Protein AF-A0A7Y2H2S7-F1 (afdb_monomer_lite)

Radius of gyration: 18.48 Å; chains: 1; bounding box: 54×42×49 Å

pLDDT: mean 96.63, std 3.69, range [74.56, 98.94]

Organism: Eiseniibacteriota bacterium (NCBI:txid2212470)

Structure (mmCIF, N/CA/C/O backbone):
data_AF-A0A7Y2H2S7-F1
#
_entry.id   AF-A0A7Y2H2S7-F1
#
loop_
_atom_site.group_PDB
_atom_site.id
_atom_site.type_symbol
_atom_site.label_atom_id
_atom_site.label_alt_id
_atom_site.label_comp_id
_atom_site.label_asym_id
_atom_site.label_entity_id
_atom_site.label_seq_id
_atom_site.pdbx_PDB_ins_code
_atom_site.Cartn_x
_atom_site.Cartn_y
_atom_site.Cartn_z
_atom_site.occupancy
_atom_site.B_iso_or_equiv
_atom_site.auth_seq_id
_atom_site.auth_comp_id
_atom_site.auth_asym_id
_atom_site.auth_atom_id
_atom_site.pdbx_PDB_model_num
ATOM 1 N N . MET A 1 1 ? -19.248 -12.795 7.692 1.00 74.56 1 MET A N 1
ATOM 2 C CA . MET A 1 1 ? -18.395 -12.516 6.519 1.00 74.56 1 MET A CA 1
ATOM 3 C C . MET A 1 1 ? -17.013 -12.131 7.040 1.00 74.56 1 MET A C 1
ATOM 5 O O . MET A 1 1 ? -16.908 -11.891 8.238 1.00 74.56 1 MET A O 1
ATOM 9 N N . ARG A 1 2 ? -15.965 -12.087 6.207 1.00 95.94 2 ARG A N 1
ATOM 10 C CA . ARG A 1 2 ? -14.716 -11.402 6.591 1.00 95.94 2 ARG A CA 1
ATOM 11 C C . ARG A 1 2 ? -14.999 -9.918 6.847 1.00 95.94 2 ARG A C 1
ATOM 13 O O . ARG A 1 2 ? -15.941 -9.391 6.259 1.00 95.94 2 ARG A O 1
ATOM 20 N N . LYS A 1 3 ? -14.201 -9.244 7.670 1.00 98.44 3 LYS A N 1
ATOM 21 C CA . LYS A 1 3 ? -14.387 -7.833 8.035 1.00 98.44 3 LYS A CA 1
ATOM 22 C C . LYS A 1 3 ? -13.148 -7.005 7.710 1.00 98.44 3 LYS A C 1
ATOM 24 O O . LYS A 1 3 ? -12.042 -7.348 8.127 1.00 98.44 3 LYS A O 1
ATOM 29 N N . VAL A 1 4 ? -13.342 -5.892 7.003 1.00 98.88 4 VAL A N 1
ATOM 30 C CA . VAL A 1 4 ? -12.291 -4.909 6.718 1.00 98.88 4 VAL A CA 1
ATOM 31 C C . VAL A 1 4 ? -12.670 -3.552 7.294 1.00 98.88 4 VAL A C 1
ATOM 33 O O . VAL A 1 4 ? -13.710 -2.989 6.953 1.00 98.88 4 VAL A O 1
ATOM 36 N N . SER A 1 5 ? -11.807 -2.990 8.136 1.00 98.88 5 SER A N 1
ATOM 37 C CA . SER A 1 5 ? -11.955 -1.611 8.605 1.00 98.88 5 SER A CA 1
ATOM 38 C C . SER A 1 5 ? -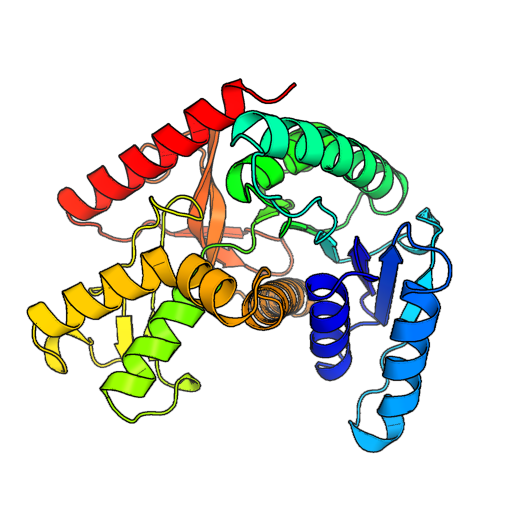11.074 -0.661 7.807 1.00 98.88 5 SER A C 1
ATOM 40 O O . SER A 1 5 ? -9.888 -0.912 7.620 1.00 98.88 5 SER A O 1
ATOM 42 N N . VAL A 1 6 ? -11.637 0.460 7.371 1.00 98.88 6 VAL A N 1
ATOM 43 C CA . VAL A 1 6 ? -10.931 1.546 6.693 1.00 98.88 6 VAL A CA 1
ATOM 44 C C . VAL A 1 6 ? -10.880 2.751 7.629 1.00 98.88 6 VAL A C 1
ATOM 46 O O . VAL A 1 6 ? -11.873 3.457 7.808 1.00 98.88 6 VAL A O 1
ATOM 49 N N . VAL A 1 7 ? -9.720 2.980 8.242 1.00 98.81 7 VAL A N 1
ATOM 50 C CA . VAL A 1 7 ? -9.476 4.108 9.149 1.00 98.81 7 VAL A CA 1
ATOM 51 C C . VAL A 1 7 ? -9.058 5.332 8.338 1.00 98.81 7 VAL A C 1
ATOM 53 O O . VAL A 1 7 ? -8.100 5.273 7.569 1.00 98.81 7 VAL A O 1
ATOM 56 N N . GLY A 1 8 ? -9.754 6.453 8.520 1.00 98.06 8 GLY A N 1
ATOM 57 C CA . GLY A 1 8 ? -9.741 7.587 7.590 1.00 98.06 8 GLY A CA 1
ATOM 58 C C . GLY A 1 8 ? -10.783 7.442 6.473 1.00 98.06 8 GLY A C 1
ATOM 59 O O . GLY A 1 8 ? -10.601 7.992 5.383 1.00 98.06 8 GLY A O 1
ATOM 60 N N . GLY A 1 9 ? -11.848 6.666 6.716 1.00 97.12 9 GLY A N 1
ATOM 61 C CA . GLY A 1 9 ? -12.911 6.367 5.754 1.00 97.12 9 GLY A CA 1
ATOM 62 C C . GLY A 1 9 ? -13.704 7.595 5.290 1.00 97.12 9 GLY A C 1
ATOM 63 O O . GLY A 1 9 ? -14.265 7.595 4.197 1.00 97.12 9 GLY A O 1
ATOM 64 N N . GLY A 1 10 ? -13.698 8.679 6.067 1.00 96.81 10 GLY A N 1
ATOM 65 C CA . GLY A 1 10 ? -14.286 9.963 5.693 1.00 96.81 10 GLY A CA 1
ATOM 66 C C . GLY A 1 10 ? -13.452 10.718 4.653 1.00 96.81 10 GLY A C 1
ATOM 67 O O . GLY A 1 10 ? -13.989 11.552 3.922 1.00 96.81 10 GLY A O 1
ATOM 68 N N . GLY A 1 11 ? -12.163 10.398 4.507 1.00 96.81 11 GLY A N 1
ATOM 69 C CA . GLY A 1 11 ? -11.277 10.938 3.473 1.00 96.81 11 GLY A CA 1
ATOM 70 C C . GLY A 1 11 ? -11.536 10.367 2.071 1.00 96.81 11 GLY A C 1
ATOM 71 O O . GLY A 1 11 ? -12.298 9.421 1.886 1.00 96.81 11 GLY A O 1
ATOM 72 N N . ASN A 1 12 ? -10.902 10.935 1.040 1.00 96.69 12 ASN A N 1
ATOM 73 C CA . ASN A 1 12 ? -11.121 10.496 -0.349 1.00 96.69 12 ASN A CA 1
ATOM 74 C C . ASN A 1 12 ? -10.493 9.130 -0.659 1.00 96.69 12 ASN A C 1
ATOM 76 O O . ASN A 1 12 ? -11.109 8.317 -1.347 1.00 96.69 12 ASN A O 1
ATOM 80 N N . VAL A 1 13 ? -9.289 8.864 -0.136 1.00 97.81 13 VAL A N 1
ATOM 81 C CA . VAL A 1 13 ? -8.637 7.550 -0.272 1.00 97.81 13 VAL A CA 1
ATOM 82 C C . VAL A 1 13 ? -9.447 6.491 0.477 1.00 97.81 13 VAL A C 1
ATOM 84 O O . VAL A 1 13 ? -9.772 5.462 -0.104 1.00 97.81 13 VAL A O 1
ATOM 87 N N . GLY A 1 14 ? -9.828 6.764 1.731 1.00 98.25 14 GLY A N 1
ATOM 88 C CA . GLY A 1 14 ? -10.616 5.841 2.547 1.00 98.25 14 GLY A CA 1
ATOM 89 C C . GLY A 1 14 ? -11.984 5.530 1.939 1.00 98.25 14 GLY A C 1
ATOM 90 O O . GLY A 1 14 ? -12.345 4.366 1.813 1.00 98.25 14 GLY A O 1
ATOM 91 N N . ALA A 1 15 ? -12.702 6.546 1.456 1.00 98.19 15 ALA A N 1
ATOM 92 C CA . ALA A 1 15 ? -13.975 6.351 0.764 1.00 98.19 15 ALA A CA 1
ATOM 93 C C . ALA A 1 15 ? -13.838 5.510 -0.512 1.00 98.19 15 ALA A C 1
ATOM 95 O O . ALA A 1 15 ? -14.624 4.594 -0.737 1.00 98.19 15 ALA A O 1
ATOM 96 N N . SER A 1 16 ? -12.805 5.779 -1.315 1.00 98.62 16 SER A N 1
ATOM 97 C CA . SER A 1 16 ? -12.530 4.994 -2.524 1.00 98.62 16 SER A CA 1
ATOM 98 C C . SER A 1 16 ? -12.145 3.551 -2.179 1.00 98.62 16 SER A C 1
ATOM 100 O O . SER A 1 16 ? -12.541 2.627 -2.880 1.00 98.62 16 SER A O 1
ATOM 102 N N . ALA A 1 17 ? -11.394 3.334 -1.093 1.00 98.69 17 ALA A N 1
ATOM 103 C CA . ALA A 1 17 ? -11.020 1.995 -0.646 1.00 98.69 17 ALA A CA 1
ATOM 104 C C . ALA A 1 17 ? -12.250 1.224 -0.155 1.00 98.69 17 ALA A C 1
ATOM 106 O O . ALA A 1 17 ? -12.418 0.066 -0.526 1.00 98.69 17 ALA A O 1
ATOM 107 N N . GLY A 1 18 ? -13.135 1.882 0.603 1.00 98.38 18 GLY A N 1
ATOM 108 C CA . GLY A 1 18 ? -14.423 1.327 1.017 1.00 98.38 18 GLY A CA 1
ATOM 109 C C . GLY A 1 18 ? -15.284 0.906 -0.174 1.00 98.38 18 GLY A C 1
ATOM 110 O O . GLY A 1 18 ? -15.770 -0.221 -0.190 1.00 98.38 18 GLY A O 1
ATOM 111 N N . LEU A 1 19 ? -15.385 1.754 -1.206 1.00 98.25 19 LEU A N 1
ATOM 112 C CA . LEU A 1 19 ? -16.069 1.423 -2.461 1.00 98.25 19 LEU A CA 1
ATOM 113 C C . LEU A 1 19 ? -15.466 0.180 -3.129 1.00 98.25 19 LEU A C 1
ATOM 115 O O . LEU A 1 19 ? -16.189 -0.771 -3.406 1.00 98.25 19 LEU A O 1
ATOM 119 N N . TYR A 1 20 ? -14.150 0.157 -3.366 1.00 98.44 20 TYR A N 1
ATOM 120 C CA . TYR A 1 20 ? -13.520 -0.979 -4.046 1.00 98.44 20 TYR A CA 1
ATOM 121 C C . TYR A 1 20 ? -13.640 -2.282 -3.258 1.00 98.44 20 TYR A C 1
ATOM 123 O O . TYR A 1 20 ? -13.808 -3.332 -3.866 1.00 98.44 20 TYR A O 1
ATOM 131 N N . LEU A 1 21 ? -13.557 -2.232 -1.927 1.00 98.19 21 LEU A N 1
ATOM 132 C CA . LEU A 1 21 ? -13.754 -3.399 -1.065 1.00 98.19 21 LEU A CA 1
ATOM 133 C C . LEU A 1 21 ? -15.199 -3.902 -1.120 1.00 98.19 21 LEU A C 1
ATOM 135 O O . LEU A 1 21 ? -15.418 -5.103 -1.266 1.00 98.19 21 LEU A O 1
ATOM 139 N N . ALA A 1 22 ? -16.170 -2.990 -1.055 1.00 96.94 22 ALA A N 1
ATOM 140 C CA . ALA A 1 22 ? -17.583 -3.322 -1.178 1.00 96.94 22 ALA A CA 1
ATOM 141 C C . ALA A 1 22 ? -17.897 -3.980 -2.528 1.00 96.94 22 ALA A C 1
ATOM 143 O O . ALA A 1 22 ? -18.539 -5.026 -2.566 1.00 96.94 22 ALA A O 1
ATOM 144 N N . GLU A 1 23 ? -17.371 -3.436 -3.629 1.00 96.19 23 GLU A N 1
ATOM 145 C CA . GLU A 1 23 ? -17.574 -3.993 -4.972 1.00 96.19 23 GLU A CA 1
ATOM 146 C C . GLU A 1 23 ? -16.948 -5.381 -5.166 1.00 96.19 23 GLU A C 1
ATOM 148 O O . GLU A 1 23 ? -17.375 -6.115 -6.056 1.00 96.19 23 GLU A O 1
ATOM 153 N N . ARG A 1 24 ? -15.976 -5.790 -4.334 1.00 95.19 24 ARG A N 1
ATOM 154 C CA . ARG A 1 24 ? -15.498 -7.183 -4.341 1.00 95.19 24 ARG A CA 1
ATOM 155 C C . ARG A 1 24 ? -16.531 -8.158 -3.785 1.00 95.19 24 ARG A C 1
ATOM 157 O O . ARG A 1 24 ? -16.495 -9.324 -4.160 1.00 95.19 24 ARG A O 1
ATOM 164 N N . GLY A 1 25 ? -17.407 -7.720 -2.879 1.00 94.38 25 GLY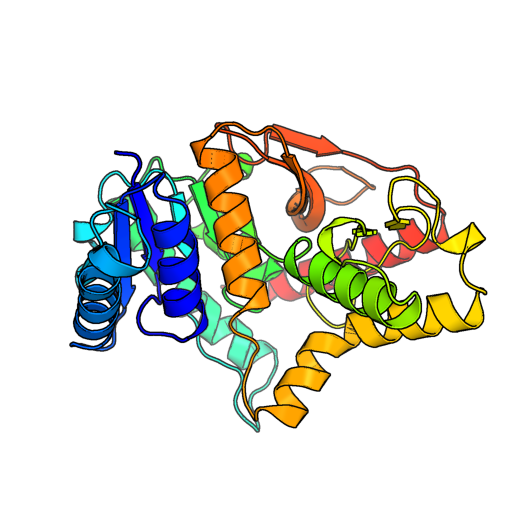 A N 1
ATOM 165 C CA . GLY A 1 25 ? -18.424 -8.576 -2.260 1.00 94.38 25 GLY A CA 1
ATOM 166 C C . GLY A 1 25 ? -17.863 -9.706 -1.384 1.00 94.38 25 GLY A C 1
ATOM 167 O O . GLY A 1 25 ? -18.552 -10.695 -1.151 1.00 94.38 25 GLY A O 1
ATOM 168 N N . ILE A 1 26 ? -16.610 -9.596 -0.919 1.00 95.12 26 ILE A N 1
ATOM 169 C CA . ILE A 1 26 ? -15.911 -10.642 -0.139 1.00 95.12 26 ILE A CA 1
ATOM 170 C C . ILE A 1 26 ? -15.794 -10.328 1.360 1.00 95.12 26 ILE A C 1
ATOM 172 O O . ILE A 1 26 ? -15.320 -11.164 2.134 1.00 95.12 26 ILE A O 1
ATOM 176 N N . CYS A 1 27 ? -16.189 -9.125 1.780 1.00 97.69 27 CYS A N 1
ATOM 177 C CA . CYS A 1 27 ? -16.098 -8.668 3.163 1.00 97.69 27 CYS A CA 1
ATOM 178 C C . CYS A 1 27 ? -17.155 -7.618 3.511 1.00 97.69 27 CYS A C 1
ATOM 180 O O . CYS A 1 27 ? -17.597 -6.865 2.643 1.00 97.69 27 CYS A O 1
ATOM 182 N N . ASP A 1 28 ? -17.470 -7.520 4.798 1.00 98.25 28 ASP A N 1
ATOM 183 C CA . ASP A 1 28 ? -18.136 -6.364 5.387 1.00 98.25 28 ASP A CA 1
ATOM 184 C C . ASP A 1 28 ? -17.117 -5.234 5.599 1.00 98.25 28 ASP A C 1
ATOM 186 O O . ASP A 1 28 ? -15.948 -5.487 5.913 1.00 98.25 28 ASP A O 1
ATOM 190 N N . VAL A 1 29 ? -17.554 -3.986 5.433 1.00 98.69 29 VAL A N 1
ATOM 191 C CA . VAL A 1 29 ? -16.702 -2.793 5.475 1.00 98.69 29 VAL A CA 1
ATOM 192 C C . VAL A 1 29 ? -17.122 -1.875 6.622 1.00 98.69 29 VAL A C 1
ATOM 194 O O . VAL A 1 29 ? -18.279 -1.471 6.727 1.00 98.69 29 VAL A O 1
ATOM 197 N N . VAL A 1 30 ? -16.160 -1.490 7.461 1.00 98.81 30 VAL A N 1
ATOM 198 C CA . VAL A 1 30 ? -16.344 -0.466 8.501 1.00 98.81 30 VAL A CA 1
ATOM 199 C C . VAL A 1 30 ? -15.494 0.749 8.165 1.00 98.81 30 VAL A C 1
ATOM 201 O O . VAL A 1 30 ? -14.270 0.673 8.172 1.00 98.81 30 VAL A O 1
ATOM 204 N N . MET A 1 31 ? -16.122 1.884 7.889 1.00 98.81 31 MET A N 1
ATOM 205 C CA . MET A 1 31 ? -15.448 3.146 7.600 1.00 98.81 31 MET A CA 1
ATOM 206 C C . MET A 1 31 ? -15.375 3.987 8.874 1.00 98.81 31 MET A C 1
ATOM 208 O O . MET A 1 31 ? -16.391 4.498 9.335 1.00 98.81 31 MET A O 1
ATOM 212 N N . VAL A 1 32 ? -14.178 4.145 9.439 1.00 98.69 32 VAL A N 1
ATOM 213 C CA . VAL A 1 32 ? -13.962 4.933 10.663 1.00 98.69 32 VAL A CA 1
ATOM 214 C C . VAL A 1 32 ? -13.300 6.254 10.316 1.00 98.69 32 VAL A C 1
ATOM 216 O O . VAL A 1 32 ? -12.303 6.275 9.593 1.00 98.69 32 VAL A O 1
ATOM 219 N N . ASP A 1 33 ? -13.814 7.361 10.838 1.00 98.38 33 ASP A N 1
ATOM 220 C CA . ASP A 1 33 ? -13.181 8.677 10.720 1.00 98.38 33 ASP A CA 1
ATOM 221 C C . ASP A 1 33 ? -13.490 9.544 11.944 1.00 98.38 33 ASP A C 1
ATOM 223 O O . ASP A 1 33 ? -14.432 9.274 12.677 1.00 98.38 33 ASP A O 1
ATOM 227 N N . ILE A 1 34 ? -12.720 10.606 12.162 1.00 96.94 34 ILE A N 1
ATOM 228 C CA . ILE A 1 34 ? -12.986 11.583 13.226 1.00 96.94 34 ILE A CA 1
ATOM 229 C C . ILE A 1 34 ? -14.010 12.640 12.801 1.00 96.94 34 ILE A C 1
ATOM 231 O O . ILE A 1 34 ? -14.589 13.310 13.650 1.00 96.94 34 ILE A O 1
ATOM 235 N N . ALA A 1 35 ? -14.217 12.829 11.495 1.00 96.94 35 ALA A N 1
ATOM 236 C CA . ALA A 1 35 ? -15.166 13.806 10.982 1.00 96.94 35 ALA A CA 1
ATOM 237 C C . ALA A 1 35 ? -16.605 13.319 11.211 1.00 96.94 35 ALA A C 1
ATOM 239 O O . ALA A 1 35 ? -17.097 12.473 10.468 1.00 96.94 35 ALA A O 1
ATOM 240 N N . GLU A 1 36 ? -17.274 13.832 12.245 1.00 97.19 36 GLU A N 1
ATOM 241 C CA . GLU A 1 36 ? -18.641 13.436 12.608 1.00 97.19 36 GLU A CA 1
ATOM 242 C C . GLU A 1 36 ? -19.612 13.501 11.417 1.00 97.19 36 GLU A C 1
ATOM 244 O O . GLU A 1 36 ? -19.625 14.461 10.645 1.00 97.19 36 GLU A O 1
ATOM 249 N N . GLY A 1 37 ? -20.407 12.443 11.241 1.00 97.69 37 GLY A N 1
ATOM 250 C CA . GLY A 1 37 ? -21.415 12.321 10.181 1.00 97.69 37 GLY A CA 1
ATOM 251 C C . GLY A 1 37 ? -20.867 11.998 8.785 1.00 97.69 37 GLY A C 1
ATOM 252 O O . GLY A 1 37 ? -21.587 11.424 7.968 1.00 97.69 37 GLY A O 1
ATOM 253 N N . VAL A 1 38 ? -19.599 12.309 8.495 1.00 98.44 38 VAL A N 1
ATOM 254 C CA . VAL A 1 38 ? -18.992 12.069 7.175 1.00 98.44 38 VAL A CA 1
ATOM 255 C C . VAL A 1 38 ? -18.840 10.577 6.849 1.00 98.44 38 VAL A C 1
ATOM 257 O O . VAL A 1 38 ? -19.300 10.182 5.773 1.00 98.44 38 VAL A O 1
ATOM 260 N N . PRO A 1 39 ? -18.224 9.719 7.693 1.00 98.56 39 PRO A N 1
ATOM 261 C CA . PRO A 1 39 ? -18.107 8.303 7.368 1.00 98.56 39 PRO A CA 1
ATOM 262 C C . PRO A 1 39 ? -19.484 7.635 7.299 1.00 98.56 39 PRO A C 1
ATOM 264 O O . PRO A 1 39 ? -19.692 6.823 6.405 1.00 98.56 39 PRO A O 1
ATOM 267 N N . GLN A 1 40 ? -20.438 8.008 8.164 1.00 98.75 40 GLN A N 1
ATOM 268 C CA . GLN A 1 40 ? -21.825 7.521 8.129 1.00 98.75 40 GLN A CA 1
ATOM 269 C C . GLN A 1 40 ? -22.494 7.847 6.795 1.00 98.75 40 GLN A C 1
ATOM 271 O O . GLN A 1 40 ? -23.050 6.957 6.160 1.00 98.75 40 GLN A O 1
ATOM 276 N N . GLY A 1 41 ? -22.421 9.110 6.364 1.00 98.69 41 GLY A N 1
ATOM 277 C CA . GLY A 1 41 ? -23.026 9.555 5.112 1.00 98.69 41 GLY A CA 1
ATOM 278 C C . GLY A 1 41 ? -22.437 8.832 3.904 1.00 98.69 41 GLY A C 1
ATOM 279 O O . GLY A 1 41 ? -23.179 8.332 3.067 1.00 98.69 41 GLY A O 1
ATOM 280 N N . LYS A 1 42 ? -21.106 8.696 3.849 1.00 98.50 42 LYS A N 1
ATOM 281 C CA . LYS A 1 42 ? -20.434 7.956 2.771 1.00 98.50 42 LYS A CA 1
ATOM 282 C C . LYS A 1 42 ? -20.762 6.463 2.782 1.00 98.50 42 LYS A C 1
ATOM 284 O O . LYS A 1 42 ? -20.969 5.881 1.725 1.00 98.50 42 LYS A O 1
ATOM 289 N N . ALA A 1 43 ? -20.809 5.841 3.957 1.00 98.50 43 ALA A N 1
ATOM 290 C CA . ALA A 1 43 ? -21.176 4.437 4.091 1.00 98.50 43 ALA A CA 1
ATOM 291 C C . ALA A 1 43 ? -22.633 4.181 3.688 1.00 98.50 43 ALA A C 1
ATOM 293 O O . ALA A 1 43 ? -22.900 3.185 3.023 1.00 98.50 43 ALA A O 1
ATOM 294 N N . LEU A 1 44 ? -23.554 5.081 4.052 1.00 98.56 44 LEU A N 1
ATOM 295 C CA . LEU A 1 44 ? -24.955 5.011 3.642 1.00 98.56 44 LEU A CA 1
ATOM 296 C C . LEU A 1 44 ? -25.091 5.115 2.119 1.00 98.56 44 LEU A C 1
ATOM 298 O O . LEU A 1 44 ? -25.740 4.264 1.523 1.00 98.56 44 LEU A O 1
ATOM 302 N N . ASP A 1 45 ? -24.422 6.087 1.497 1.00 98.06 45 ASP A N 1
ATOM 303 C CA . ASP A 1 45 ? -24.428 6.274 0.038 1.00 98.06 45 ASP A CA 1
ATOM 304 C C . ASP A 1 45 ? -23.913 5.017 -0.697 1.00 98.06 45 ASP A C 1
ATOM 306 O O . ASP A 1 45 ? -24.557 4.495 -1.610 1.00 98.06 45 ASP A O 1
ATOM 310 N N . LEU A 1 46 ? -22.810 4.421 -0.220 1.00 97.19 46 LEU A N 1
ATOM 311 C CA . LEU A 1 46 ? -22.345 3.123 -0.724 1.00 97.19 46 LEU A CA 1
ATOM 312 C C . LEU A 1 46 ? -23.390 2.018 -0.489 1.00 97.19 46 LEU A C 1
ATOM 314 O O . LEU A 1 46 ? -23.739 1.277 -1.405 1.00 97.19 46 LEU A O 1
ATOM 318 N N . ALA A 1 47 ? -23.951 1.912 0.713 1.00 97.31 47 ALA A N 1
ATOM 319 C CA . ALA A 1 47 ? -24.950 0.896 1.021 1.00 97.31 47 ALA A CA 1
ATOM 320 C C . ALA A 1 47 ? -26.216 1.013 0.145 1.00 97.31 47 ALA A C 1
ATOM 322 O O . ALA A 1 47 ? -26.819 -0.008 -0.186 1.00 97.31 47 ALA A O 1
ATOM 323 N N . GLU A 1 48 ? -26.624 2.212 -0.260 1.00 97.38 48 GLU A N 1
ATOM 324 C CA . GLU A 1 48 ? -27.765 2.433 -1.158 1.00 97.38 48 GLU A CA 1
ATOM 325 C C . GLU A 1 48 ? -27.450 2.022 -2.609 1.00 97.38 48 GLU A C 1
ATOM 327 O O . GLU A 1 48 ? -28.320 1.500 -3.315 1.00 97.38 48 GLU A O 1
ATOM 332 N N . ALA A 1 49 ? -26.185 2.129 -3.033 1.00 96.56 49 ALA A N 1
ATOM 333 C CA . ALA A 1 49 ? -25.731 1.710 -4.361 1.00 96.56 49 ALA A CA 1
ATOM 334 C C . ALA A 1 49 ? -25.723 0.178 -4.575 1.00 96.56 49 ALA A C 1
ATOM 336 O O . ALA A 1 49 ? -25.683 -0.277 -5.725 1.00 96.56 49 ALA A O 1
ATOM 337 N N . ARG A 1 50 ? -25.798 -0.623 -3.499 1.00 95.19 50 ARG A N 1
ATOM 338 C CA . ARG A 1 50 ? -25.750 -2.105 -3.508 1.00 95.19 50 ARG A CA 1
ATOM 339 C C . ARG A 1 50 ? -26.627 -2.752 -4.572 1.00 95.19 50 ARG A C 1
ATOM 341 O O . ARG A 1 50 ? -26.154 -3.574 -5.354 1.00 95.19 50 ARG A O 1
ATOM 348 N N . SER A 1 51 ? -27.891 -2.337 -4.634 1.00 94.44 51 SER A N 1
ATOM 349 C CA . SER A 1 51 ? -28.898 -2.933 -5.523 1.00 94.44 51 SER A CA 1
ATOM 350 C C . SER A 1 51 ? -28.559 -2.799 -7.012 1.00 94.44 51 SER A C 1
ATOM 352 O O . SER A 1 51 ? -28.897 -3.676 -7.802 1.00 94.44 51 SER A O 1
ATOM 354 N N . VAL A 1 52 ? -27.864 -1.723 -7.392 1.00 96.50 52 VAL A N 1
ATOM 355 C CA . VAL A 1 52 ? -27.490 -1.431 -8.783 1.00 96.50 52 VAL A CA 1
ATOM 356 C C . VAL A 1 52 ? -26.101 -1.974 -9.112 1.00 96.50 52 VAL A C 1
ATOM 358 O O . VAL A 1 52 ? -25.854 -2.405 -10.237 1.00 96.50 52 VAL A O 1
ATOM 361 N N . ARG A 1 53 ? -25.176 -1.945 -8.146 1.00 96.00 53 ARG A N 1
ATOM 362 C CA . ARG A 1 53 ? -23.787 -2.394 -8.332 1.00 96.00 53 ARG A CA 1
ATOM 363 C C . ARG A 1 53 ? -23.596 -3.898 -8.123 1.00 96.00 53 ARG A C 1
ATOM 365 O O . ARG A 1 53 ? -22.587 -4.428 -8.573 1.00 96.00 53 ARG A O 1
ATOM 372 N N . GLY A 1 54 ? -24.558 -4.580 -7.502 1.00 94.00 54 GLY A N 1
ATOM 373 C CA . GLY A 1 54 ? -24.585 -6.040 -7.396 1.00 94.00 54 GLY A CA 1
ATOM 374 C C . GLY A 1 54 ? -23.707 -6.623 -6.288 1.00 94.00 54 GLY A C 1
ATOM 375 O O . GLY A 1 54 ? -23.280 -7.768 -6.411 1.00 94.00 54 GLY A O 1
ATOM 376 N N . TYR A 1 55 ? -23.437 -5.866 -5.222 1.00 93.88 55 TYR A N 1
ATOM 377 C CA . TYR A 1 55 ? -22.767 -6.370 -4.018 1.00 93.88 55 TYR A CA 1
ATOM 378 C C . TYR A 1 55 ? -23.712 -6.356 -2.813 1.00 93.88 55 TYR A C 1
ATOM 380 O O . TYR A 1 55 ? -24.615 -5.525 -2.735 1.00 93.88 55 TYR A O 1
ATOM 388 N N . ASP A 1 56 ? -23.482 -7.269 -1.866 1.00 91.19 56 ASP A N 1
ATOM 389 C CA . ASP A 1 56 ? -24.323 -7.449 -0.668 1.00 91.19 56 ASP A CA 1
ATOM 390 C C . ASP A 1 56 ? -23.543 -7.279 0.651 1.00 91.19 56 ASP A C 1
ATOM 392 O O . ASP A 1 56 ? -24.034 -7.593 1.732 1.00 91.19 56 ASP A O 1
ATOM 396 N N . SER A 1 57 ? -22.311 -6.761 0.579 1.00 93.38 57 SER A N 1
ATOM 397 C CA . SER A 1 57 ? -21.504 -6.412 1.753 1.00 93.38 57 SER A CA 1
ATOM 398 C C . SER A 1 57 ? -22.264 -5.486 2.706 1.00 93.38 57 SER A C 1
ATOM 400 O O . SER A 1 57 ? -22.898 -4.517 2.273 1.00 93.38 57 SER A O 1
ATOM 402 N N . SER A 1 58 ? -22.156 -5.728 4.015 1.00 95.88 58 SER A N 1
ATOM 403 C CA . SER A 1 58 ? -22.556 -4.736 5.011 1.00 95.88 58 SER A CA 1
ATOM 404 C C . SER A 1 58 ? -21.543 -3.595 5.016 1.00 95.88 58 SER A C 1
ATOM 406 O O . SER A 1 58 ? -20.336 -3.838 5.049 1.00 95.88 58 SER A O 1
ATOM 408 N N . ILE A 1 59 ? -22.018 -2.350 4.973 1.00 97.75 59 ILE A N 1
ATOM 409 C CA . ILE A 1 59 ? -21.166 -1.159 5.000 1.00 97.75 59 ILE A CA 1
ATOM 410 C C . ILE A 1 59 ? -21.690 -0.241 6.087 1.00 97.75 59 ILE A C 1
ATOM 412 O O . ILE A 1 59 ? -22.837 0.202 6.031 1.00 97.75 59 ILE A O 1
ATOM 416 N N . ILE A 1 60 ? -20.844 0.047 7.070 1.00 98.19 60 ILE A N 1
ATOM 417 C CA . ILE A 1 60 ? -21.162 0.996 8.132 1.00 98.19 60 ILE A CA 1
ATOM 418 C C . ILE A 1 60 ? -20.100 2.081 8.198 1.00 98.19 60 ILE A C 1
ATOM 420 O O . ILE A 1 60 ? -18.920 1.846 7.943 1.00 98.19 60 ILE A O 1
ATOM 424 N N . GLY A 1 61 ? -20.537 3.282 8.549 1.00 98.62 61 GLY A N 1
ATOM 425 C CA . GLY A 1 61 ? -19.669 4.408 8.843 1.00 98.62 61 GLY A CA 1
ATOM 426 C C . GLY A 1 61 ? -19.799 4.770 10.310 1.00 98.62 61 GLY A C 1
ATOM 427 O O . GLY A 1 61 ? -20.894 4.689 10.861 1.00 98.62 61 GLY A O 1
ATOM 428 N N . THR A 1 62 ? -18.702 5.149 10.951 1.00 98.69 62 THR A N 1
ATOM 429 C CA . THR A 1 62 ? -18.685 5.396 12.396 1.00 98.69 62 THR A CA 1
ATOM 430 C C . THR A 1 62 ? -17.564 6.348 12.797 1.00 98.69 62 THR A C 1
ATOM 432 O O . THR A 1 62 ? -16.583 6.539 12.074 1.00 98.69 62 THR A O 1
ATOM 435 N N . ASN A 1 63 ? -17.728 6.952 13.970 1.00 98.50 63 ASN A N 1
ATOM 436 C CA . ASN A 1 63 ? -16.687 7.709 14.657 1.00 98.50 63 ASN A CA 1
ATOM 437 C C . ASN A 1 63 ? -16.124 6.939 15.868 1.00 98.50 63 ASN A C 1
ATOM 439 O O . ASN A 1 63 ? -15.176 7.410 16.494 1.00 98.50 63 ASN A O 1
ATOM 443 N N . ASP A 1 64 ? -16.681 5.766 16.200 1.00 98.25 64 ASP A N 1
ATOM 444 C CA . ASP A 1 64 ? -16.230 4.929 17.311 1.00 98.25 64 ASP A CA 1
ATOM 445 C C . ASP A 1 64 ? -15.302 3.813 16.813 1.00 98.25 64 ASP A C 1
ATOM 447 O O . ASP A 1 64 ? -15.651 3.000 15.959 1.00 98.25 64 ASP A O 1
ATOM 451 N N . TYR A 1 65 ? -14.100 3.747 17.383 1.00 98.25 65 TYR A N 1
ATOM 452 C CA . TYR A 1 65 ? -13.156 2.673 17.094 1.00 98.25 65 TYR A CA 1
ATOM 453 C C . TYR A 1 65 ? -13.612 1.312 17.625 1.00 98.25 65 TYR A C 1
ATOM 455 O O . TYR A 1 65 ? -13.108 0.306 17.143 1.00 98.25 65 TYR A O 1
ATOM 463 N N . SER A 1 66 ? -14.548 1.227 18.573 1.00 98.31 66 SER A N 1
ATOM 464 C CA . SER A 1 66 ? -15.059 -0.073 19.031 1.00 98.31 66 SER A CA 1
ATOM 465 C C . SER A 1 66 ? -15.686 -0.893 17.890 1.00 98.31 66 SER A C 1
ATOM 467 O O . SER A 1 66 ? -15.581 -2.119 17.863 1.00 98.31 66 SER A O 1
ATOM 469 N N . ASP A 1 67 ? -16.205 -0.223 16.859 1.00 98.44 67 ASP A N 1
ATOM 470 C CA . ASP A 1 67 ? -16.770 -0.864 15.675 1.00 98.44 67 ASP A CA 1
ATOM 471 C C . ASP A 1 67 ? -15.724 -1.562 14.789 1.00 98.44 67 ASP A C 1
ATOM 473 O O . ASP A 1 67 ? -16.107 -2.343 13.916 1.00 98.44 67 ASP A O 1
ATOM 477 N N . ILE A 1 68 ? -14.411 -1.362 14.994 1.00 98.44 68 ILE A N 1
ATOM 478 C CA . ILE A 1 68 ? -13.373 -2.128 14.269 1.00 98.44 68 ILE A CA 1
ATOM 479 C C . ILE A 1 68 ? -13.101 -3.499 14.885 1.00 98.44 68 ILE A C 1
ATOM 481 O O . ILE A 1 68 ? -12.278 -4.242 14.345 1.00 98.44 68 ILE A O 1
ATOM 485 N N . THR A 1 69 ? -13.762 -3.852 15.993 1.00 98.44 69 THR A N 1
ATOM 486 C CA . THR A 1 69 ? -13.499 -5.107 16.700 1.00 98.44 69 THR A CA 1
ATOM 487 C C . THR A 1 69 ? -13.549 -6.322 15.777 1.00 98.44 69 THR A C 1
ATOM 489 O O . THR A 1 69 ? -14.429 -6.420 14.919 1.00 98.44 69 THR A O 1
ATOM 492 N N . ASP A 1 70 ? -12.567 -7.211 15.939 1.00 96.00 70 ASP A N 1
ATOM 493 C CA . ASP A 1 70 ? -12.406 -8.454 15.173 1.00 96.00 70 ASP A CA 1
ATOM 494 C C . ASP A 1 70 ? -12.278 -8.273 13.649 1.00 96.00 70 ASP A C 1
ATOM 496 O O . ASP A 1 70 ? -12.616 -9.166 12.874 1.00 96.00 70 ASP A O 1
ATOM 500 N N . SER A 1 71 ? -11.771 -7.124 13.192 1.00 98.69 71 SER A N 1
ATOM 501 C CA . SER A 1 71 ? -11.421 -6.952 11.776 1.00 98.69 71 SER A CA 1
ATOM 502 C C . SER A 1 71 ? -10.308 -7.911 11.354 1.00 98.69 71 SER A C 1
ATOM 504 O O . SER A 1 71 ? -9.291 -8.029 12.039 1.00 98.69 71 SER A O 1
ATOM 506 N N . ASP A 1 72 ? -10.469 -8.550 10.194 1.00 98.75 72 ASP A N 1
ATOM 507 C CA . ASP A 1 72 ? -9.429 -9.377 9.577 1.00 98.75 72 ASP A CA 1
ATOM 508 C C . ASP A 1 72 ? -8.311 -8.495 9.003 1.00 98.75 72 ASP A C 1
ATOM 510 O O . ASP A 1 72 ? -7.126 -8.799 9.146 1.00 98.75 72 ASP A O 1
ATOM 514 N N . VAL A 1 73 ? -8.686 -7.381 8.363 1.00 98.88 73 VAL A N 1
ATOM 515 C CA . VAL A 1 73 ? -7.755 -6.403 7.784 1.00 98.88 73 VAL A CA 1
ATOM 516 C C . VAL A 1 73 ? -8.158 -4.989 8.199 1.00 98.88 73 VAL A C 1
ATOM 518 O O . VAL A 1 73 ? -9.335 -4.635 8.175 1.00 98.88 73 VAL A O 1
ATOM 521 N N . VAL A 1 74 ? -7.178 -4.154 8.541 1.00 98.94 74 VAL A N 1
ATOM 522 C CA . VAL A 1 74 ? -7.350 -2.716 8.747 1.00 98.94 74 VAL A CA 1
ATOM 523 C C . VAL A 1 74 ? -6.541 -1.955 7.699 1.00 98.94 74 VAL A C 1
ATOM 525 O O . VAL A 1 74 ? -5.315 -2.042 7.656 1.00 98.94 74 VAL A O 1
ATOM 528 N N . VAL A 1 75 ? -7.223 -1.186 6.855 1.00 98.94 75 VAL A N 1
ATOM 529 C CA . VAL A 1 75 ? -6.608 -0.257 5.904 1.00 98.94 75 VAL A CA 1
ATOM 530 C C . VAL A 1 75 ? -6.514 1.117 6.559 1.00 98.94 75 VAL A C 1
ATOM 532 O O . VAL A 1 75 ? -7.526 1.695 6.953 1.00 98.94 75 VAL A O 1
ATOM 535 N N . VAL A 1 76 ? -5.304 1.658 6.673 1.00 98.88 76 VAL A N 1
ATOM 536 C CA . VAL A 1 76 ? -5.044 2.921 7.375 1.00 98.88 76 VAL A CA 1
ATOM 537 C C . VAL A 1 76 ? -4.749 4.016 6.365 1.00 98.88 76 VAL A C 1
ATOM 539 O O . VAL A 1 76 ? -3.644 4.106 5.834 1.00 98.88 76 VAL A O 1
ATOM 542 N N . THR A 1 77 ? -5.749 4.854 6.103 1.00 98.19 77 THR A N 1
ATOM 543 C CA . THR A 1 77 ? -5.653 6.028 5.223 1.00 98.19 77 THR A CA 1
ATOM 544 C C . THR A 1 77 ? -5.678 7.347 5.994 1.00 98.19 77 THR A C 1
ATOM 546 O O . THR A 1 77 ? -5.552 8.409 5.385 1.00 98.19 77 THR A O 1
ATOM 549 N N . ALA A 1 78 ? -5.888 7.303 7.314 1.00 96.31 78 ALA A N 1
ATOM 550 C CA . ALA A 1 78 ? -5.933 8.479 8.170 1.00 96.31 78 ALA A CA 1
ATOM 551 C C . ALA A 1 78 ? -4.568 9.166 8.236 1.00 96.31 78 ALA A C 1
ATOM 553 O O . ALA A 1 78 ? -3.557 8.571 8.608 1.00 96.31 78 ALA A O 1
ATOM 554 N N . GLY A 1 79 ? -4.550 10.444 7.889 1.00 92.31 79 GLY A N 1
ATOM 555 C CA . GLY A 1 79 ? -3.351 11.255 7.904 1.00 92.31 79 GLY A CA 1
ATOM 556 C C . GLY A 1 79 ? -3.661 12.677 7.475 1.00 92.31 79 GLY A C 1
ATOM 557 O O . GLY A 1 79 ? -4.707 12.982 6.898 1.00 92.31 79 GLY A O 1
ATOM 558 N N . PHE A 1 80 ? -2.727 13.559 7.767 1.00 87.81 80 PHE A N 1
ATOM 559 C CA . PHE A 1 80 ? -2.748 14.940 7.354 1.00 87.81 80 PHE A CA 1
ATOM 560 C C . PHE A 1 80 ? -2.075 15.076 5.982 1.00 87.81 80 PHE A C 1
ATOM 562 O O . PHE A 1 80 ? -0.942 14.617 5.808 1.00 87.81 80 PHE A O 1
ATOM 569 N N . PRO A 1 81 ? -2.734 15.697 4.987 1.00 84.25 81 PRO A N 1
ATOM 570 C CA . PRO A 1 81 ? -2.099 15.969 3.708 1.00 84.25 81 PRO A CA 1
ATOM 571 C C . PRO A 1 81 ? -1.064 17.086 3.858 1.00 84.25 81 PRO A C 1
ATOM 573 O O . PRO A 1 81 ? -1.228 18.011 4.660 1.00 84.25 81 PRO A O 1
ATOM 576 N N . ARG A 1 82 ? -0.016 17.046 3.033 1.00 80.44 82 ARG A N 1
ATOM 577 C CA . ARG A 1 82 ? 0.968 18.128 2.978 1.00 80.44 82 ARG A CA 1
ATOM 578 C C . ARG A 1 82 ? 0.289 19.435 2.560 1.00 80.44 82 ARG A C 1
ATOM 580 O O . ARG A 1 82 ? -0.389 19.479 1.536 1.00 80.44 82 ARG A O 1
ATOM 587 N N . LYS A 1 83 ? 0.505 20.506 3.327 1.00 78.56 83 LYS A N 1
ATOM 588 C CA . LYS A 1 83 ? 0.044 21.863 2.990 1.00 78.56 83 LYS A CA 1
ATOM 589 C C . LYS A 1 83 ? 1.187 22.721 2.436 1.00 78.56 83 LYS A C 1
ATOM 591 O O . LYS A 1 83 ? 2.348 22.457 2.763 1.00 78.56 83 LYS A O 1
ATOM 596 N N . PRO A 1 84 ? 0.889 23.761 1.633 1.00 76.12 84 PRO A N 1
ATOM 597 C CA . PRO A 1 84 ? 1.886 24.758 1.250 1.00 76.12 84 PRO A CA 1
ATOM 598 C C . PRO A 1 84 ? 2.608 25.320 2.484 1.00 76.12 84 PRO A C 1
ATOM 600 O O . PRO A 1 84 ? 1.960 25.667 3.469 1.00 76.12 84 PRO A O 1
ATOM 603 N N . GLY A 1 85 ? 3.941 25.374 2.440 1.00 81.62 85 GLY A N 1
ATOM 604 C CA . GLY A 1 85 ? 4.783 25.863 3.542 1.00 81.62 85 GLY A CA 1
ATOM 605 C C . GLY A 1 85 ? 5.144 24.834 4.623 1.00 81.62 85 GLY A C 1
ATOM 606 O O . GLY A 1 85 ? 5.971 25.140 5.471 1.00 81.62 85 GLY A O 1
ATOM 607 N N . MET A 1 86 ? 4.587 23.619 4.588 1.00 83.12 86 MET A N 1
ATOM 608 C CA . MET A 1 86 ? 4.915 22.558 5.550 1.00 83.12 86 MET A CA 1
ATOM 609 C C . MET A 1 86 ? 6.230 21.849 5.183 1.00 83.12 86 MET A C 1
ATOM 611 O O . MET A 1 86 ? 6.402 21.407 4.032 1.00 83.12 86 MET A O 1
ATOM 615 N N . SER A 1 87 ? 7.145 21.715 6.152 1.00 86.88 87 SER A N 1
ATOM 616 C CA . SER A 1 87 ? 8.390 20.961 5.967 1.00 86.88 87 SER A CA 1
ATOM 617 C C . SER A 1 87 ? 8.131 19.446 5.908 1.00 86.88 87 SER A C 1
ATOM 619 O O . SER A 1 87 ? 7.033 18.972 6.214 1.00 86.88 87 SER A O 1
ATOM 621 N N . ARG A 1 88 ? 9.131 18.669 5.464 1.00 83.44 88 ARG A N 1
ATOM 622 C CA . ARG A 1 88 ? 9.043 17.196 5.450 1.00 83.44 88 ARG A CA 1
ATOM 623 C C . ARG A 1 88 ? 8.924 16.645 6.878 1.00 83.44 88 ARG A C 1
ATOM 625 O O . ARG A 1 88 ? 8.053 15.815 7.119 1.00 83.44 88 ARG A O 1
ATOM 632 N N . THR A 1 89 ? 9.714 17.176 7.809 1.00 87.88 89 THR A N 1
ATOM 633 C CA . THR A 1 89 ? 9.704 16.792 9.227 1.00 87.88 89 THR A CA 1
ATOM 634 C C . THR A 1 89 ? 8.391 17.167 9.923 1.00 87.88 89 THR A C 1
ATOM 636 O O . THR A 1 89 ? 7.829 16.336 10.628 1.00 87.88 89 THR A O 1
ATOM 639 N N . ASP A 1 90 ? 7.812 18.350 9.665 1.00 89.88 90 ASP A N 1
ATOM 640 C CA . ASP A 1 90 ? 6.513 18.726 10.263 1.00 89.88 90 ASP A CA 1
ATOM 641 C C . ASP A 1 90 ? 5.395 17.757 9.861 1.00 89.88 90 ASP A C 1
ATOM 643 O O . ASP A 1 90 ? 4.542 17.386 10.669 1.00 89.88 90 ASP A O 1
ATOM 647 N N . LEU A 1 91 ? 5.379 17.364 8.583 1.00 90.44 91 LEU A N 1
ATOM 648 C CA . LEU A 1 91 ? 4.417 16.394 8.072 1.00 90.44 91 LEU A CA 1
ATOM 649 C C . LEU A 1 91 ? 4.635 15.016 8.706 1.00 90.44 91 LEU A C 1
ATOM 651 O O . LEU A 1 91 ? 3.659 14.367 9.079 1.00 90.44 91 LEU A O 1
ATOM 655 N N . LEU A 1 92 ? 5.897 14.590 8.818 1.00 93.56 92 LEU A N 1
ATOM 656 C CA . LEU A 1 92 ? 6.287 13.321 9.426 1.00 93.56 92 LEU A CA 1
ATOM 657 C C . LEU A 1 92 ? 5.798 13.233 10.874 1.00 93.56 92 LEU A C 1
ATOM 659 O O . LEU A 1 92 ? 5.051 12.314 11.192 1.00 93.56 92 LEU A O 1
ATOM 663 N N . LEU A 1 93 ? 6.155 14.205 11.717 1.00 94.81 93 LEU A N 1
ATOM 664 C CA . LEU A 1 93 ? 5.800 14.213 13.140 1.00 94.81 93 LEU A CA 1
ATOM 665 C C . LEU A 1 93 ? 4.285 14.252 13.345 1.00 94.81 93 LEU A C 1
ATOM 667 O O . LEU A 1 93 ? 3.734 13.468 14.114 1.00 94.81 93 LEU A O 1
ATOM 671 N N . LYS A 1 94 ? 3.581 15.099 12.586 1.00 95.38 94 LYS A N 1
ATOM 672 C CA . LYS A 1 94 ? 2.122 15.185 12.674 1.00 95.38 94 LYS A CA 1
ATOM 673 C C . LYS A 1 94 ? 1.432 13.875 12.295 1.00 95.38 94 LYS A C 1
ATOM 675 O O . LYS A 1 94 ? 0.446 13.489 12.921 1.00 95.38 94 LYS A O 1
ATOM 680 N N . ASN A 1 95 ? 1.912 13.203 11.252 1.00 96.69 95 ASN A N 1
ATOM 681 C CA . ASN A 1 95 ? 1.348 11.916 10.862 1.00 96.69 95 ASN A CA 1
ATOM 682 C C . ASN A 1 95 ? 1.777 10.790 11.801 1.00 96.69 95 ASN A C 1
ATOM 684 O O . ASN A 1 95 ? 0.964 9.900 12.030 1.00 96.69 95 ASN A O 1
ATOM 688 N N . ALA A 1 96 ? 2.962 10.863 12.412 1.00 97.62 96 ALA A N 1
ATOM 689 C CA . ALA A 1 96 ? 3.382 9.931 13.452 1.00 97.62 96 ALA A CA 1
ATOM 690 C C . ALA A 1 96 ? 2.419 9.969 14.650 1.00 97.62 96 ALA A C 1
ATOM 692 O O . ALA A 1 96 ? 1.942 8.917 15.060 1.00 97.62 96 ALA A O 1
ATOM 693 N N . GLU A 1 97 ? 2.024 11.156 15.130 1.00 97.62 97 GLU A N 1
ATOM 694 C CA . GLU A 1 97 ? 1.031 11.301 16.211 1.00 97.62 97 GLU A CA 1
ATOM 695 C C . GLU A 1 97 ? -0.325 10.661 15.861 1.00 97.62 97 GLU A C 1
ATOM 697 O O . GLU A 1 97 ? -0.914 9.926 16.661 1.00 97.62 97 GLU A O 1
ATOM 702 N N . ILE A 1 98 ? -0.822 10.914 14.643 1.00 97.88 98 ILE A N 1
ATOM 703 C CA . ILE A 1 98 ? -2.073 10.315 14.153 1.00 97.88 98 ILE A CA 1
ATOM 704 C C . ILE A 1 98 ? -1.931 8.790 14.099 1.00 97.88 98 ILE A C 1
ATOM 706 O O . ILE A 1 98 ? -2.812 8.073 14.574 1.00 97.88 98 ILE A O 1
ATOM 710 N N . VAL A 1 99 ? -0.822 8.291 13.552 1.00 98.44 99 VAL A N 1
ATOM 711 C CA . VAL A 1 99 ? -0.544 6.858 13.422 1.00 98.44 99 VAL A CA 1
ATOM 712 C C . VAL A 1 99 ? -0.409 6.187 14.787 1.00 98.44 99 VAL A C 1
ATOM 714 O O . VAL A 1 99 ? -0.984 5.116 14.942 1.00 98.44 99 VAL A O 1
ATOM 717 N N . SER A 1 100 ? 0.228 6.800 15.793 1.00 98.50 100 SER A N 1
ATOM 718 C CA . SER A 1 100 ? 0.281 6.259 17.164 1.00 98.50 100 SER A CA 1
ATOM 719 C C . SER A 1 100 ? -1.121 6.106 17.763 1.00 98.50 100 SER A C 1
ATOM 721 O O . SER A 1 100 ? -1.456 5.061 18.323 1.00 98.50 100 SER A O 1
ATOM 723 N N . SER A 1 101 ? -1.987 7.111 17.593 1.00 98.31 101 SER A N 1
ATOM 724 C CA . SER A 1 101 ? -3.379 7.046 18.065 1.00 98.31 101 SER A CA 1
ATOM 725 C C . SER A 1 101 ? -4.177 5.942 17.361 1.00 98.31 101 SER A C 1
ATOM 727 O O . SER A 1 101 ? -4.865 5.141 18.005 1.00 98.31 101 SER A O 1
ATOM 729 N N . VAL A 1 102 ? -4.049 5.843 16.034 1.00 98.69 102 VAL A N 1
ATOM 730 C CA . VAL A 1 102 ? -4.684 4.781 15.241 1.00 98.69 102 VAL A CA 1
ATOM 731 C C . VAL A 1 102 ? -4.163 3.404 15.666 1.00 98.69 102 VAL A C 1
ATOM 733 O O . VAL A 1 102 ? -4.959 2.501 15.917 1.00 98.69 102 VAL A O 1
ATOM 736 N N . ALA A 1 103 ? -2.846 3.246 15.802 1.00 98.75 103 ALA A N 1
ATOM 737 C CA . ALA A 1 103 ? -2.188 2.012 16.216 1.00 98.75 103 ALA A CA 1
ATOM 738 C C . ALA A 1 103 ? -2.672 1.537 17.592 1.00 98.75 103 ALA A C 1
ATOM 740 O O . ALA A 1 103 ? -2.999 0.361 17.753 1.00 98.75 103 ALA A O 1
ATOM 741 N N . GLY A 1 104 ? -2.794 2.446 18.565 1.00 98.69 104 GLY A N 1
ATOM 742 C CA . GLY A 1 104 ? -3.333 2.137 19.890 1.00 98.69 104 GLY A CA 1
ATOM 743 C C . GLY A 1 104 ? -4.766 1.598 19.836 1.00 98.69 104 GLY A C 1
ATOM 744 O O . GLY A 1 104 ? -5.084 0.610 20.503 1.00 98.69 104 GLY A O 1
ATOM 745 N N . ASN A 1 105 ? -5.620 2.184 18.992 1.00 98.69 105 ASN A N 1
ATOM 746 C CA . ASN A 1 105 ? -6.985 1.696 18.794 1.00 98.69 105 ASN A CA 1
ATOM 747 C C . ASN A 1 105 ? -7.029 0.346 18.060 1.00 98.69 105 ASN A C 1
ATOM 749 O O . ASN A 1 105 ? -7.766 -0.543 18.484 1.00 98.69 105 ASN A O 1
ATOM 753 N N . ILE A 1 106 ? -6.211 0.149 17.019 1.00 98.81 106 ILE A N 1
ATOM 754 C CA . ILE A 1 106 ? -6.088 -1.145 16.322 1.00 98.81 106 ILE A CA 1
ATOM 755 C C . ILE A 1 106 ? -5.637 -2.231 17.297 1.00 98.81 106 ILE A C 1
ATOM 757 O O . ILE A 1 106 ? -6.256 -3.287 17.372 1.00 98.81 106 ILE A O 1
ATOM 761 N N . LYS A 1 107 ? -4.607 -1.961 18.102 1.00 98.50 107 LYS A N 1
ATOM 762 C CA . LYS A 1 107 ? -4.105 -2.892 19.117 1.00 98.50 107 LYS A CA 1
ATOM 763 C C . LYS A 1 107 ? -5.175 -3.267 20.142 1.00 98.50 107 LYS A C 1
ATOM 765 O O . LYS A 1 107 ? -5.220 -4.413 20.578 1.00 98.50 107 LYS A O 1
ATOM 770 N N . LYS A 1 108 ? -6.023 -2.309 20.529 1.00 98.56 108 LYS A N 1
ATOM 771 C CA . LYS A 1 108 ? -7.095 -2.515 21.507 1.00 98.56 108 LYS A CA 1
ATOM 772 C C . LYS A 1 108 ? -8.259 -3.327 20.941 1.00 98.56 108 LYS A C 1
ATOM 774 O O . LYS A 1 108 ? -8.712 -4.259 21.597 1.00 98.56 108 LYS A O 1
ATOM 779 N N . TYR A 1 109 ? -8.765 -2.952 19.769 1.00 98.69 109 TYR A N 1
ATOM 780 C CA . TYR A 1 109 ? -10.026 -3.484 19.249 1.00 98.69 109 TYR A CA 1
ATOM 781 C C . TYR A 1 109 ? -9.829 -4.596 18.214 1.00 98.69 109 TYR A C 1
ATOM 783 O O . TYR A 1 109 ? -10.624 -5.528 18.172 1.00 98.69 109 TYR A O 1
ATOM 791 N N . ALA A 1 110 ? -8.752 -4.557 17.428 1.00 98.50 110 ALA A N 1
ATOM 792 C CA . ALA A 1 110 ? -8.451 -5.532 16.380 1.00 98.50 110 ALA A CA 1
ATOM 793 C C . ALA A 1 110 ? -7.030 -6.133 16.527 1.00 98.50 110 ALA A C 1
ATOM 795 O O . ALA A 1 110 ? -6.227 -6.080 15.589 1.00 98.50 110 ALA A O 1
ATOM 796 N N . PRO A 1 111 ? -6.689 -6.749 17.681 1.00 98.44 111 PRO A N 1
ATOM 797 C CA . PRO A 1 111 ? -5.337 -7.249 17.972 1.00 98.44 111 PRO A CA 1
ATOM 798 C C . PRO A 1 111 ? -4.849 -8.354 17.019 1.00 98.44 111 PRO A C 1
ATOM 800 O O . PRO A 1 111 ? -3.651 -8.642 16.967 1.00 98.44 111 PRO A O 1
ATOM 803 N N . ASN A 1 112 ? -5.755 -8.967 16.249 1.00 98.19 112 ASN A N 1
ATOM 804 C CA . ASN A 1 112 ? -5.475 -10.054 15.306 1.00 98.19 112 ASN A CA 1
ATOM 805 C C . ASN A 1 112 ? -5.489 -9.625 13.825 1.00 98.19 112 ASN A C 1
ATOM 807 O O . ASN A 1 112 ? -5.191 -10.448 12.964 1.00 98.19 112 ASN A O 1
ATOM 811 N N . ALA A 1 113 ? -5.743 -8.346 13.528 1.00 98.62 113 ALA A N 1
ATOM 812 C CA . ALA A 1 113 ? -5.820 -7.848 12.157 1.00 98.62 113 ALA A CA 1
ATOM 813 C C . ALA A 1 113 ? -4.470 -7.798 11.421 1.00 98.62 113 ALA A C 1
ATOM 815 O O . ALA A 1 113 ? -3.413 -7.552 12.013 1.00 98.62 113 ALA A O 1
ATOM 816 N N . TYR A 1 114 ? -4.514 -7.927 10.101 1.00 98.88 114 TYR A N 1
ATOM 817 C CA . TYR A 1 114 ? -3.450 -7.450 9.219 1.00 98.88 114 TYR A CA 1
ATOM 818 C C . TYR A 1 114 ? -3.641 -5.958 8.945 1.00 98.88 114 TYR A C 1
ATOM 820 O O . TYR A 1 114 ? -4.770 -5.495 8.817 1.00 98.88 114 TYR A O 1
ATOM 828 N N . VAL A 1 115 ? -2.561 -5.191 8.845 1.00 98.94 115 VAL A N 1
ATOM 829 C CA . VAL A 1 115 ? -2.615 -3.736 8.676 1.00 98.94 115 VAL A CA 1
ATOM 830 C C . VAL A 1 115 ? -1.971 -3.344 7.353 1.00 98.94 115 VAL A C 1
ATOM 832 O O . VAL A 1 115 ? -0.788 -3.600 7.138 1.00 98.94 115 VAL A O 1
ATOM 835 N N . VAL A 1 116 ? -2.750 -2.695 6.485 1.00 98.94 116 VAL A N 1
ATOM 836 C CA . VAL A 1 116 ? -2.283 -2.105 5.223 1.00 98.94 116 VAL A CA 1
ATOM 837 C C . VAL A 1 116 ? -2.222 -0.590 5.390 1.00 98.94 116 VAL A C 1
ATOM 839 O O . VAL A 1 116 ? -3.248 0.087 5.455 1.00 98.94 116 VAL A O 1
ATOM 842 N N . VAL A 1 117 ? -1.013 -0.046 5.470 1.00 98.88 117 VAL A N 1
ATOM 843 C CA . VAL A 1 117 ? -0.761 1.376 5.709 1.00 98.88 117 VAL A CA 1
ATOM 844 C C . VAL A 1 117 ? -0.690 2.133 4.386 1.00 98.88 117 VAL A C 1
ATOM 846 O O . VAL A 1 117 ? 0.028 1.762 3.458 1.00 98.88 117 VAL A O 1
ATOM 849 N N . VAL A 1 118 ? -1.458 3.216 4.302 1.00 98.38 118 VAL A N 1
ATOM 850 C CA . VAL A 1 118 ? -1.522 4.133 3.153 1.00 98.38 118 VAL A CA 1
ATOM 851 C C . VAL A 1 118 ? -1.077 5.549 3.543 1.00 98.38 118 VAL A C 1
ATOM 853 O O . VAL A 1 118 ? -0.670 6.338 2.688 1.00 98.38 118 VAL A O 1
ATOM 856 N N . SER A 1 119 ? -1.150 5.885 4.832 1.00 97.06 119 SER A N 1
ATOM 857 C CA . SER A 1 119 ? -0.739 7.175 5.391 1.00 97.06 119 SER A CA 1
ATOM 858 C C . SER A 1 119 ? 0.718 7.497 5.074 1.00 97.06 119 SER A C 1
ATOM 860 O O . SER A 1 119 ? 1.579 6.638 5.193 1.00 97.06 119 SER A O 1
ATOM 862 N N . ASN A 1 120 ? 0.992 8.741 4.680 1.00 94.19 120 ASN A N 1
ATOM 863 C CA . ASN A 1 120 ? 2.321 9.189 4.259 1.00 94.19 120 ASN A CA 1
ATOM 864 C C . ASN A 1 120 ? 3.064 9.955 5.370 1.00 94.19 120 ASN A C 1
ATOM 866 O O . ASN A 1 120 ? 2.392 10.587 6.182 1.00 94.19 120 ASN A O 1
ATOM 870 N N . PRO A 1 121 ? 4.411 10.013 5.375 1.00 94.81 121 PRO A N 1
ATOM 871 C CA . PRO A 1 121 ? 5.348 9.325 4.473 1.00 94.81 121 PRO A CA 1
ATOM 872 C C . PRO A 1 121 ? 5.304 7.804 4.662 1.00 94.81 121 PRO A C 1
ATOM 874 O O . PRO A 1 121 ? 5.470 7.319 5.776 1.00 94.81 121 PRO A O 1
ATOM 877 N N . LEU A 1 122 ? 4.999 7.058 3.599 1.00 96.12 122 LEU A N 1
ATOM 878 C CA . LEU A 1 122 ? 4.390 5.733 3.745 1.00 96.12 122 LEU A CA 1
ATOM 879 C C . LEU A 1 122 ? 5.291 4.705 4.425 1.00 96.12 122 LEU A C 1
ATOM 881 O O . LEU A 1 122 ? 4.838 4.023 5.344 1.00 96.12 122 LEU A O 1
ATOM 885 N N . ASP A 1 123 ? 6.554 4.616 4.031 1.00 97.50 123 ASP A N 1
ATOM 886 C CA . ASP A 1 123 ? 7.484 3.643 4.601 1.00 97.50 123 ASP A CA 1
ATOM 887 C C . ASP A 1 123 ? 7.748 3.921 6.090 1.00 97.50 123 ASP A C 1
ATOM 889 O O . ASP A 1 123 ? 7.651 3.016 6.923 1.00 97.50 123 ASP A O 1
ATOM 893 N N . MET A 1 124 ? 7.954 5.195 6.453 1.00 97.62 124 MET A N 1
ATOM 894 C CA . MET A 1 124 ? 8.130 5.630 7.843 1.00 97.62 124 MET A CA 1
ATOM 895 C C . MET A 1 124 ? 6.864 5.397 8.676 1.00 97.62 124 MET A C 1
ATOM 897 O O . MET A 1 124 ? 6.951 4.898 9.793 1.00 97.62 124 MET A O 1
ATOM 901 N N . MET A 1 125 ? 5.678 5.709 8.143 1.00 98.38 125 MET A N 1
ATOM 902 C CA . MET A 1 125 ? 4.407 5.465 8.838 1.00 98.38 125 MET A CA 1
ATOM 903 C C . MET A 1 125 ? 4.110 3.973 8.992 1.00 98.38 125 MET A C 1
ATOM 905 O O . MET A 1 125 ? 3.511 3.572 9.987 1.00 98.38 125 MET A O 1
ATOM 909 N N . THR A 1 126 ? 4.551 3.137 8.050 1.00 98.75 126 THR A N 1
ATOM 910 C CA . THR A 1 126 ? 4.429 1.676 8.156 1.00 98.75 126 THR A CA 1
ATOM 911 C C . THR A 1 126 ? 5.343 1.134 9.253 1.00 98.75 126 THR A C 1
ATOM 913 O O . THR A 1 126 ? 4.901 0.342 10.089 1.00 98.75 126 THR A O 1
ATOM 916 N N . TYR A 1 127 ? 6.591 1.612 9.305 1.00 98.62 127 TYR A N 1
ATOM 917 C CA . TYR A 1 127 ? 7.510 1.302 10.397 1.00 98.62 127 TYR A CA 1
ATOM 918 C C . TYR A 1 127 ? 6.937 1.737 11.752 1.00 98.62 127 TYR A C 1
ATOM 920 O O . TYR A 1 127 ? 6.887 0.931 12.682 1.00 98.62 127 TYR A O 1
ATOM 928 N N . HIS A 1 128 ? 6.443 2.975 11.842 1.00 98.56 128 HIS A N 1
ATOM 929 C CA . HIS A 1 128 ? 5.864 3.533 13.064 1.00 98.56 128 HIS A CA 1
ATOM 930 C C . HIS A 1 128 ? 4.637 2.744 13.531 1.00 98.56 128 HIS A C 1
ATOM 932 O O . HIS A 1 128 ? 4.564 2.329 14.682 1.00 98.56 128 HIS A O 1
ATOM 938 N N . MET A 1 129 ? 3.718 2.419 12.614 1.00 98.81 129 MET A N 1
ATOM 939 C CA . MET A 1 129 ? 2.557 1.564 12.885 1.00 98.81 129 MET A CA 1
ATOM 940 C C . MET A 1 129 ? 2.970 0.200 13.455 1.00 98.81 129 MET A C 1
ATOM 942 O O . MET A 1 129 ? 2.380 -0.263 14.433 1.00 98.81 129 MET A O 1
ATOM 946 N N . MET A 1 130 ? 3.992 -0.448 12.881 1.00 98.62 130 MET A N 1
ATOM 947 C CA . MET A 1 130 ? 4.513 -1.721 13.394 1.00 98.62 130 MET A CA 1
ATOM 948 C C . MET A 1 130 ? 5.066 -1.571 14.816 1.00 98.62 130 MET A C 1
ATOM 950 O O . MET A 1 130 ? 4.744 -2.387 15.680 1.00 98.62 130 MET A O 1
ATOM 954 N N . LYS A 1 131 ? 5.834 -0.508 15.088 1.00 98.44 131 LYS A N 1
ATOM 955 C CA . LYS A 1 131 ? 6.388 -0.240 16.423 1.00 98.44 131 LYS A CA 1
ATOM 956 C C . LYS A 1 131 ? 5.308 0.025 17.470 1.00 98.44 131 LYS A C 1
ATOM 958 O O . LYS A 1 131 ? 5.336 -0.595 18.529 1.00 98.44 131 LYS A O 1
ATOM 963 N N . GLU A 1 132 ? 4.344 0.882 17.157 1.00 98.56 132 GLU A N 1
ATOM 964 C CA . GLU A 1 132 ? 3.286 1.311 18.080 1.00 98.56 132 GLU A CA 1
ATOM 965 C C . GLU A 1 132 ? 2.284 0.190 18.387 1.00 98.56 132 GLU A C 1
ATOM 967 O O . GLU A 1 132 ? 1.910 -0.059 19.540 1.00 98.56 132 GLU A O 1
ATOM 972 N N . THR A 1 133 ? 1.876 -0.565 17.360 1.00 98.56 133 THR A N 1
ATOM 973 C CA . THR A 1 133 ? 1.037 -1.755 17.572 1.00 98.56 133 THR A CA 1
ATOM 974 C C . THR A 1 133 ? 1.809 -2.848 18.315 1.00 98.56 133 THR A C 1
ATOM 976 O O . THR A 1 133 ? 1.252 -3.520 19.191 1.00 98.56 133 THR A O 1
ATOM 979 N N . GLY A 1 134 ? 3.101 -3.005 18.016 1.00 98.50 134 GLY A N 1
ATOM 980 C CA . GLY A 1 134 ? 3.918 -4.136 18.451 1.00 98.50 134 GLY A CA 1
ATOM 981 C C . GLY A 1 134 ? 3.539 -5.439 17.744 1.00 98.50 134 GLY A C 1
ATOM 982 O O . GLY A 1 134 ? 3.789 -6.519 18.278 1.00 98.50 134 GLY A O 1
ATOM 983 N N . PHE A 1 135 ? 2.872 -5.356 16.590 1.00 98.69 135 PHE A N 1
ATOM 984 C CA . PHE A 1 135 ? 2.508 -6.532 15.805 1.00 98.69 135 PHE A CA 1
ATOM 985 C C . PHE A 1 135 ? 3.738 -7.151 15.134 1.00 98.69 135 PHE A C 1
ATOM 987 O O . PHE A 1 135 ? 4.731 -6.479 14.859 1.00 98.69 135 PHE A O 1
ATOM 994 N N . ASP A 1 136 ? 3.647 -8.450 14.836 1.00 98.50 136 ASP A N 1
ATOM 995 C CA . ASP A 1 136 ? 4.613 -9.137 13.975 1.00 98.50 136 ASP A CA 1
ATOM 996 C C . ASP A 1 136 ? 4.739 -8.362 12.643 1.00 98.50 136 ASP A C 1
ATOM 998 O O . ASP A 1 136 ? 3.703 -8.068 12.037 1.00 98.50 136 ASP A O 1
ATOM 1002 N N . PRO A 1 137 ? 5.955 -8.030 12.163 1.00 98.38 137 PRO A N 1
ATOM 1003 C CA . PRO A 1 137 ? 6.142 -7.300 10.911 1.00 98.38 137 PRO A CA 1
ATOM 1004 C C . PRO A 1 137 ? 5.459 -7.941 9.701 1.00 98.38 137 PRO A C 1
ATOM 1006 O O . PRO A 1 137 ? 5.051 -7.229 8.793 1.00 98.38 137 PRO A O 1
ATOM 1009 N N . LYS A 1 138 ? 5.234 -9.263 9.684 1.00 98.38 138 LYS A N 1
ATOM 1010 C CA . LYS A 1 138 ? 4.464 -9.893 8.596 1.00 98.38 138 LYS A CA 1
ATOM 1011 C C . LYS A 1 138 ? 3.005 -9.425 8.540 1.00 98.38 138 LYS A C 1
ATOM 1013 O O . LYS A 1 138 ? 2.345 -9.589 7.518 1.00 98.38 138 LYS A O 1
ATOM 1018 N N . ARG A 1 139 ? 2.487 -8.875 9.645 1.00 98.75 139 ARG A N 1
ATOM 1019 C CA . ARG A 1 139 ? 1.112 -8.387 9.800 1.00 98.75 139 ARG A CA 1
ATOM 1020 C C . ARG A 1 139 ? 0.957 -6.896 9.535 1.00 98.75 139 ARG A C 1
ATOM 1022 O O . ARG A 1 139 ? -0.178 -6.434 9.521 1.00 98.75 139 ARG A O 1
ATOM 1029 N N . VAL A 1 140 ? 2.036 -6.153 9.293 1.00 98.88 140 VAL A N 1
ATOM 1030 C CA . VAL A 1 140 ? 1.985 -4.722 8.960 1.00 98.88 140 VAL A CA 1
ATOM 1031 C C . VAL A 1 140 ? 2.723 -4.501 7.645 1.00 98.88 140 VAL A C 1
ATOM 1033 O O . VAL A 1 140 ? 3.833 -4.974 7.467 1.00 98.88 140 VAL A O 1
ATOM 1036 N N . MET A 1 141 ? 2.094 -3.836 6.685 1.00 98.75 141 MET A N 1
ATOM 1037 C CA . MET A 1 141 ? 2.677 -3.597 5.363 1.00 98.75 141 MET A CA 1
ATOM 1038 C C . MET A 1 141 ? 2.198 -2.268 4.810 1.00 98.75 141 MET A C 1
ATOM 1040 O O . MET A 1 141 ? 1.075 -1.845 5.078 1.00 98.75 141 MET A O 1
ATOM 1044 N N . GLY A 1 142 ? 3.040 -1.615 4.024 1.00 98.69 142 GLY A N 1
ATOM 1045 C CA . GLY A 1 142 ? 2.674 -0.391 3.333 1.00 98.69 142 GLY A CA 1
ATOM 1046 C C . GLY A 1 142 ? 2.207 -0.695 1.916 1.00 98.69 142 GLY A C 1
ATOM 1047 O O . GLY A 1 142 ? 2.697 -1.611 1.257 1.00 98.69 142 GLY A O 1
ATOM 1048 N N . MET A 1 143 ? 1.245 0.088 1.443 1.00 98.12 143 MET A N 1
ATOM 1049 C CA . MET A 1 143 ? 0.627 -0.103 0.132 1.00 98.12 143 MET A CA 1
ATOM 1050 C C . MET A 1 143 ? 1.527 0.301 -1.049 1.00 98.12 143 MET A C 1
ATOM 1052 O O . MET A 1 143 ? 1.343 -0.196 -2.164 1.00 98.12 143 MET A O 1
ATOM 1056 N N . ALA A 1 144 ? 2.497 1.194 -0.822 1.00 90.12 144 ALA A N 1
ATOM 1057 C CA . ALA A 1 144 ? 3.435 1.615 -1.860 1.00 90.12 144 ALA A CA 1
ATOM 1058 C C . ALA A 1 144 ? 4.268 0.448 -2.392 1.00 90.12 144 ALA A C 1
ATOM 1060 O O . ALA A 1 144 ? 4.497 -0.532 -1.691 1.00 90.12 144 ALA A O 1
ATOM 1061 N N . GLY A 1 145 ? 4.691 0.556 -3.649 1.00 95.56 145 GLY A N 1
ATOM 1062 C CA . GLY A 1 145 ? 5.035 -0.589 -4.487 1.00 95.56 145 GLY A CA 1
ATOM 1063 C C . GLY A 1 145 ? 3.867 -0.935 -5.408 1.00 95.56 145 GLY A C 1
ATOM 1064 O O . GLY A 1 145 ? 3.973 -0.723 -6.613 1.00 95.56 145 GLY A O 1
ATOM 1065 N N . VAL A 1 146 ? 2.715 -1.367 -4.875 1.00 98.12 146 VAL A N 1
ATOM 1066 C CA . VAL A 1 146 ? 1.535 -1.729 -5.692 1.00 98.12 146 VAL A CA 1
ATOM 1067 C C . VAL A 1 146 ? 1.011 -0.516 -6.462 1.00 98.12 146 VAL A C 1
ATOM 1069 O O . VAL A 1 146 ? 0.754 -0.597 -7.669 1.00 98.12 146 VAL A O 1
ATOM 1072 N N . LEU A 1 147 ? 0.897 0.630 -5.784 1.00 97.94 147 LEU A N 1
ATOM 1073 C CA . LEU A 1 147 ? 0.511 1.898 -6.407 1.00 97.94 147 LEU A CA 1
ATOM 1074 C C . LEU A 1 147 ? 1.506 2.323 -7.483 1.00 97.94 147 LEU A C 1
ATOM 1076 O O . LEU A 1 147 ? 1.107 2.693 -8.589 1.00 97.94 147 LEU A O 1
ATOM 1080 N N . ASP A 1 148 ? 2.792 2.279 -7.161 1.00 97.62 148 ASP A N 1
ATOM 1081 C CA . ASP A 1 148 ? 3.836 2.799 -8.037 1.00 97.62 148 ASP A CA 1
ATOM 1082 C C . ASP A 1 148 ? 3.995 1.908 -9.276 1.00 97.62 148 ASP A C 1
ATOM 1084 O O . ASP A 1 148 ? 4.039 2.407 -10.401 1.00 97.62 148 ASP A O 1
ATOM 1088 N N . ALA A 1 149 ? 3.901 0.588 -9.104 1.00 97.75 149 ALA A N 1
ATOM 1089 C CA . ALA A 1 149 ? 3.791 -0.364 -10.202 1.00 97.75 149 ALA A CA 1
ATOM 1090 C C . ALA A 1 149 ? 2.534 -0.131 -11.047 1.00 97.75 149 ALA A C 1
ATOM 1092 O O . ALA A 1 149 ? 2.599 -0.208 -12.269 1.00 97.75 149 ALA A O 1
ATOM 1093 N N . THR A 1 150 ? 1.391 0.198 -10.439 1.00 96.88 150 THR A N 1
ATOM 1094 C CA . THR A 1 150 ? 0.159 0.496 -11.190 1.00 96.88 150 THR A CA 1
ATOM 1095 C C . THR A 1 150 ? 0.294 1.761 -12.041 1.00 96.88 150 THR A C 1
ATOM 1097 O O . THR A 1 150 ? -0.195 1.783 -13.170 1.00 96.88 150 THR A O 1
ATOM 1100 N N . ARG A 1 151 ? 1.008 2.788 -11.560 1.00 97.44 151 ARG A N 1
ATOM 1101 C CA . ARG A 1 151 ? 1.349 3.971 -12.371 1.00 97.44 151 ARG A CA 1
ATOM 1102 C C . ARG A 1 151 ? 2.231 3.593 -13.555 1.00 97.44 151 ARG A C 1
ATOM 1104 O O . ARG A 1 151 ? 1.921 3.975 -14.679 1.00 97.44 151 ARG A O 1
ATOM 1111 N N . PHE A 1 152 ? 3.275 2.801 -13.314 1.00 98.25 152 PHE A N 1
ATOM 1112 C CA . PHE A 1 152 ? 4.177 2.384 -14.383 1.00 98.25 152 PHE A CA 1
ATOM 1113 C C . PHE A 1 152 ? 3.449 1.546 -15.443 1.00 98.25 152 PHE A C 1
ATOM 1115 O O . PHE A 1 152 ? 3.578 1.806 -16.636 1.00 98.25 152 PHE A O 1
ATOM 1122 N N . ARG A 1 153 ? 2.595 0.609 -15.005 1.00 98.50 153 ARG A N 1
ATOM 1123 C CA . ARG A 1 153 ? 1.725 -0.197 -15.877 1.00 98.50 153 ARG A CA 1
ATOM 1124 C C . ARG A 1 153 ? 0.807 0.670 -16.734 1.00 98.50 153 ARG A C 1
ATOM 1126 O O . ARG A 1 153 ? 0.679 0.397 -17.920 1.00 98.50 153 ARG A O 1
ATOM 1133 N N . CYS A 1 154 ? 0.202 1.705 -16.148 1.00 98.31 154 CYS A N 1
ATOM 1134 C CA . CYS A 1 154 ? -0.638 2.662 -16.868 1.00 98.31 154 CYS A CA 1
ATOM 1135 C C . CYS A 1 154 ? 0.150 3.352 -17.990 1.00 98.31 154 CYS A C 1
ATOM 1137 O O . CYS A 1 154 ? -0.249 3.301 -19.147 1.00 98.31 154 CYS A O 1
ATOM 1139 N N . PHE A 1 155 ? 1.321 3.909 -17.673 1.00 98.50 155 PHE A N 1
ATOM 1140 C CA . PHE A 1 155 ? 2.120 4.636 -18.659 1.00 98.50 155 PHE A CA 1
ATOM 1141 C C . PHE A 1 155 ? 2.680 3.738 -19.769 1.00 98.50 155 PHE A C 1
ATOM 1143 O O . PHE A 1 155 ? 2.721 4.167 -20.915 1.00 98.50 155 PHE A O 1
ATOM 1150 N N . ILE A 1 156 ? 3.069 2.498 -19.457 1.00 98.69 156 ILE A N 1
ATOM 1151 C CA . ILE A 1 156 ? 3.460 1.503 -20.470 1.00 98.69 156 ILE A CA 1
ATOM 1152 C C . ILE A 1 156 ? 2.270 1.161 -21.377 1.00 98.69 156 ILE A C 1
ATOM 1154 O O . ILE A 1 156 ? 2.430 1.076 -22.592 1.00 98.69 156 ILE A O 1
ATOM 1158 N N . ALA A 1 157 ? 1.087 0.952 -20.793 1.00 98.62 157 ALA A N 1
ATOM 1159 C CA . ALA A 1 157 ? -0.116 0.599 -21.538 1.00 98.62 157 ALA A CA 1
ATOM 1160 C C . ALA A 1 157 ? -0.526 1.707 -22.514 1.00 98.62 157 ALA A C 1
ATOM 1162 O O . ALA A 1 157 ? -0.792 1.417 -23.679 1.00 98.62 157 ALA A O 1
ATOM 1163 N N . ASP A 1 158 ? -0.507 2.959 -22.052 1.00 98.50 158 ASP A N 1
ATOM 1164 C CA . ASP A 1 158 ? -0.798 4.137 -22.871 1.00 98.50 158 ASP A CA 1
ATOM 1165 C C . ASP A 1 158 ? 0.221 4.303 -24.007 1.00 98.50 158 ASP A C 1
ATOM 1167 O O . ASP A 1 158 ? -0.165 4.586 -25.139 1.00 98.50 158 ASP A O 1
ATOM 1171 N N . GLU A 1 159 ? 1.513 4.097 -23.724 1.00 98.56 159 GLU A N 1
ATOM 1172 C CA . GLU A 1 159 ? 2.584 4.200 -24.724 1.00 98.56 159 GLU A CA 1
ATOM 1173 C C . GLU A 1 159 ? 2.431 3.156 -25.839 1.00 98.56 159 GLU A C 1
ATOM 1175 O O . GLU A 1 159 ? 2.620 3.459 -27.014 1.00 98.56 159 GLU A O 1
ATOM 1180 N N . LEU A 1 160 ? 2.066 1.925 -25.475 1.00 98.31 160 LEU A N 1
ATOM 1181 C CA . LEU A 1 160 ? 1.938 0.804 -26.409 1.00 98.31 160 LEU A CA 1
ATOM 1182 C C . LEU A 1 160 ? 0.533 0.662 -27.015 1.00 98.31 160 LEU A C 1
ATOM 1184 O O . LEU A 1 160 ? 0.345 -0.144 -27.925 1.00 98.31 160 LEU A O 1
ATOM 1188 N N . GLY A 1 161 ? -0.461 1.403 -26.517 1.00 98.31 161 GLY A N 1
ATOM 1189 C CA . GLY A 1 161 ? -1.858 1.278 -26.941 1.00 98.31 161 GLY A CA 1
ATOM 1190 C C . GLY A 1 161 ? -2.489 -0.076 -26.589 1.00 98.31 161 GLY A C 1
ATOM 1191 O O . GLY A 1 161 ? -3.295 -0.599 -27.359 1.00 98.31 161 GLY A O 1
ATOM 1192 N N . VAL A 1 162 ? -2.113 -0.662 -25.448 1.00 98.50 162 VAL A N 1
ATOM 1193 C CA . VAL A 1 162 ? -2.587 -1.980 -24.977 1.00 98.50 162 VAL A CA 1
ATOM 1194 C C . VAL A 1 162 ? -3.418 -1.861 -23.698 1.00 98.50 162 VAL A C 1
ATOM 1196 O O . VAL A 1 162 ? -3.454 -0.817 -23.050 1.00 98.50 162 VAL A O 1
ATOM 1199 N N . ALA A 1 163 ? -4.093 -2.937 -23.292 1.00 97.88 163 ALA A N 1
ATOM 1200 C CA . ALA A 1 163 ? -4.836 -2.943 -22.037 1.00 97.88 163 ALA A CA 1
ATOM 1201 C C . ALA A 1 163 ? -3.888 -2.940 -20.822 1.00 97.88 163 ALA A C 1
ATOM 1203 O O . ALA A 1 163 ? -3.019 -3.799 -20.689 1.00 97.88 163 ALA A O 1
ATOM 1204 N N . ALA A 1 164 ? -4.101 -2.030 -19.863 1.00 96.12 164 ALA A N 1
ATOM 1205 C CA . ALA A 1 164 ? -3.291 -1.955 -18.637 1.00 96.12 164 ALA A CA 1
ATOM 1206 C C . ALA A 1 164 ? -3.379 -3.214 -17.746 1.00 96.12 164 ALA A C 1
ATOM 1208 O O . ALA A 1 164 ? -2.508 -3.462 -16.903 1.00 96.12 164 ALA A O 1
ATOM 1209 N N . THR A 1 165 ? -4.423 -4.028 -17.920 1.00 96.31 165 THR A N 1
A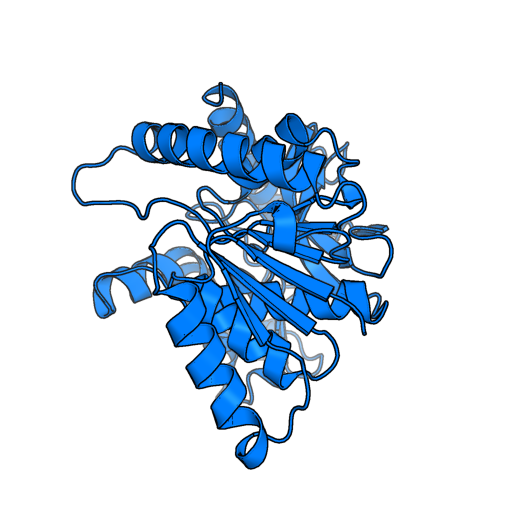TOM 1210 C CA . THR A 1 165 ? -4.569 -5.336 -17.266 1.00 96.31 165 THR A CA 1
ATOM 1211 C C . THR A 1 165 ? -3.530 -6.350 -17.735 1.00 96.31 165 THR A C 1
ATOM 1213 O O . THR A 1 165 ? -3.154 -7.217 -16.948 1.00 96.31 165 THR A O 1
ATOM 1216 N N . ASP A 1 166 ? -3.019 -6.193 -18.957 1.00 98.00 166 ASP A N 1
ATOM 1217 C CA . ASP A 1 166 ? -2.070 -7.119 -19.582 1.00 98.00 166 ASP A CA 1
ATOM 1218 C C . ASP A 1 166 ? -0.615 -6.737 -19.284 1.00 98.00 166 ASP A C 1
ATOM 1220 O O . ASP A 1 166 ? 0.307 -7.517 -19.528 1.00 98.00 166 ASP A O 1
ATOM 1224 N N . VAL A 1 167 ? -0.400 -5.544 -18.722 1.00 98.56 167 VAL A N 1
ATOM 1225 C CA . VAL A 1 167 ? 0.916 -5.063 -18.306 1.00 98.56 167 VAL A CA 1
ATOM 1226 C C . VAL A 1 167 ? 1.202 -5.506 -16.876 1.00 98.56 167 VAL A C 1
ATOM 1228 O O . VAL A 1 167 ? 0.385 -5.298 -15.977 1.00 98.56 167 VAL A O 1
ATOM 1231 N N . GLN A 1 168 ? 2.388 -6.056 -16.639 1.00 98.06 168 GLN A N 1
ATOM 1232 C CA . GLN A 1 168 ? 2.950 -6.316 -15.312 1.00 98.06 168 GLN A CA 1
ATOM 1233 C C . GLN A 1 168 ? 4.210 -5.469 -15.132 1.00 98.06 168 GLN A C 1
ATOM 1235 O O . GLN A 1 168 ? 4.940 -5.259 -16.095 1.00 98.06 168 GLN A O 1
ATOM 1240 N N . ALA A 1 169 ? 4.474 -4.981 -13.921 1.00 97.81 169 ALA A N 1
ATOM 1241 C CA . ALA A 1 169 ? 5.687 -4.222 -13.617 1.00 97.81 169 ALA A CA 1
ATOM 1242 C C . ALA A 1 169 ? 6.044 -4.324 -12.134 1.00 97.81 169 ALA A C 1
ATOM 1244 O O . ALA A 1 169 ? 5.146 -4.456 -11.303 1.00 97.81 169 ALA A O 1
ATOM 1245 N N . MET A 1 170 ? 7.334 -4.196 -11.811 1.00 97.56 170 MET A N 1
ATOM 1246 C CA . MET A 1 170 ? 7.841 -4.033 -10.446 1.00 97.56 170 MET A CA 1
ATOM 1247 C C . MET A 1 170 ? 8.405 -2.628 -10.240 1.00 97.56 170 MET A C 1
ATOM 1249 O O . MET A 1 170 ? 9.164 -2.123 -11.069 1.00 97.56 170 MET A O 1
ATOM 1253 N N . VAL A 1 171 ? 8.061 -2.026 -9.104 1.00 98.25 171 VAL A N 1
ATOM 1254 C CA . VAL A 1 171 ? 8.666 -0.788 -8.604 1.00 98.25 171 VAL A CA 1
ATOM 1255 C C . VAL A 1 171 ? 9.037 -1.025 -7.147 1.00 98.25 171 VAL A C 1
ATOM 1257 O O . VAL A 1 171 ? 8.173 -1.380 -6.347 1.00 98.25 171 VAL A O 1
ATOM 1260 N N . LEU A 1 172 ? 10.326 -0.908 -6.839 1.00 98.25 172 LEU A N 1
ATOM 1261 C CA . LEU A 1 172 ? 10.897 -1.144 -5.512 1.00 98.25 172 LEU A CA 1
ATOM 1262 C C . LEU A 1 172 ? 11.287 0.186 -4.851 1.00 98.25 172 LEU A C 1
ATOM 1264 O O . LEU A 1 172 ? 11.035 1.251 -5.410 1.00 98.25 172 LEU A O 1
ATOM 1268 N N . GLY A 1 173 ? 11.927 0.134 -3.685 1.00 97.69 173 GLY A N 1
ATOM 1269 C CA . GLY A 1 173 ? 12.409 1.328 -2.988 1.00 97.69 173 GLY A CA 1
ATOM 1270 C C . GLY A 1 173 ? 11.331 2.023 -2.159 1.00 97.69 173 GLY A C 1
ATOM 1271 O O . GLY A 1 173 ? 10.199 1.556 -2.047 1.00 97.69 173 GLY A O 1
ATOM 1272 N N . GLY A 1 174 ? 11.719 3.117 -1.518 1.00 95.44 174 GLY A N 1
ATOM 1273 C CA . GLY A 1 174 ? 10.850 3.968 -0.721 1.00 95.44 174 GLY A CA 1
ATOM 1274 C C . GLY A 1 174 ? 9.854 4.721 -1.596 1.00 95.44 174 GLY A C 1
ATOM 1275 O O . GLY A 1 174 ? 10.142 5.115 -2.729 1.00 95.44 174 GLY A O 1
ATOM 1276 N N . HIS A 1 175 ? 8.659 4.935 -1.061 1.00 93.62 175 HIS A N 1
ATOM 1277 C CA . HIS A 1 175 ? 7.608 5.670 -1.737 1.00 93.62 175 HIS A CA 1
ATOM 1278 C C . HIS A 1 175 ? 7.946 7.158 -1.837 1.00 93.62 175 HIS A C 1
ATOM 1280 O O . HIS A 1 175 ? 7.936 7.889 -0.844 1.00 93.62 175 HIS A O 1
ATOM 1286 N N . GLY A 1 176 ? 8.174 7.632 -3.059 1.00 87.75 176 GLY A N 1
ATOM 1287 C CA . GLY A 1 176 ? 8.465 9.032 -3.343 1.00 87.75 176 GLY A CA 1
ATOM 1288 C C . GLY A 1 176 ? 9.591 9.168 -4.355 1.00 87.75 176 GLY A C 1
ATOM 1289 O O . GLY A 1 176 ? 9.690 8.374 -5.288 1.00 87.75 176 GLY A O 1
ATOM 1290 N N . ASP A 1 177 ? 10.436 10.178 -4.158 1.00 86.06 177 ASP A N 1
ATOM 1291 C CA . ASP A 1 177 ? 11.476 10.562 -5.119 1.00 86.06 177 ASP A CA 1
ATOM 1292 C C . ASP A 1 177 ? 12.537 9.463 -5.339 1.00 86.06 177 ASP A C 1
ATOM 1294 O O . ASP A 1 177 ? 13.178 9.450 -6.387 1.00 86.06 177 ASP A O 1
ATOM 1298 N N . SER A 1 178 ? 12.709 8.534 -4.389 1.00 90.88 178 SER A N 1
ATOM 1299 C CA . SER A 1 178 ? 13.706 7.456 -4.455 1.00 90.88 178 SER A CA 1
ATOM 1300 C C . SER A 1 178 ? 13.146 6.078 -4.813 1.00 90.88 178 SER A C 1
ATOM 1302 O O . SER A 1 178 ? 13.841 5.076 -4.656 1.00 90.88 178 SER A O 1
ATOM 1304 N N . MET A 1 179 ? 11.920 5.998 -5.341 1.00 95.31 179 MET A N 1
ATOM 1305 C CA . MET A 1 179 ? 11.406 4.733 -5.872 1.00 95.31 179 MET A CA 1
ATOM 1306 C C . MET A 1 179 ? 12.265 4.219 -7.040 1.00 95.31 179 MET A C 1
ATOM 1308 O O . MET A 1 179 ? 12.853 4.991 -7.798 1.00 95.31 179 MET A O 1
ATOM 1312 N N . VAL A 1 180 ? 12.288 2.901 -7.224 1.00 97.56 180 VAL A N 1
ATOM 1313 C CA . VAL A 1 180 ? 13.135 2.194 -8.192 1.00 97.56 180 VAL A CA 1
ATOM 1314 C C . VAL A 1 180 ? 12.261 1.368 -9.142 1.00 97.56 180 VAL A C 1
ATOM 1316 O O . VAL A 1 180 ? 12.018 0.183 -8.891 1.00 97.56 180 VAL A O 1
ATOM 1319 N N . PRO A 1 181 ? 11.726 1.961 -10.228 1.00 97.44 181 PRO A N 1
ATOM 1320 C CA . PRO A 1 181 ? 11.055 1.198 -11.273 1.00 97.44 181 PRO A CA 1
ATOM 1321 C C . PRO A 1 181 ? 12.041 0.262 -11.971 1.00 97.44 181 PRO A C 1
ATOM 1323 O O . PRO A 1 181 ? 13.153 0.671 -12.294 1.00 97.44 181 PRO A O 1
ATOM 1326 N N . LEU A 1 182 ? 11.629 -0.982 -12.227 1.00 97.31 182 LEU A N 1
ATOM 1327 C CA . LEU A 1 182 ? 12.487 -2.005 -12.826 1.00 97.31 182 LEU A CA 1
ATOM 1328 C C . LEU A 1 182 ? 11.984 -2.413 -14.222 1.00 97.31 182 LEU A C 1
ATOM 1330 O O . LEU A 1 182 ? 11.188 -3.351 -14.331 1.00 97.31 182 LEU A O 1
ATOM 1334 N N . PRO A 1 183 ? 12.454 -1.773 -15.312 1.00 97.19 183 PRO A N 1
ATOM 1335 C CA . PRO A 1 183 ? 12.053 -2.121 -16.678 1.00 97.19 183 PRO A CA 1
ATOM 1336 C C . PRO A 1 183 ? 12.279 -3.588 -17.046 1.00 97.19 183 PRO A C 1
ATOM 1338 O O . PRO A 1 183 ? 11.468 -4.180 -17.749 1.00 97.19 183 PRO A O 1
ATOM 1341 N N . ARG A 1 184 ? 13.346 -4.203 -16.519 1.00 95.31 184 ARG A N 1
ATOM 1342 C CA . ARG A 1 184 ? 13.668 -5.625 -16.736 1.00 95.31 184 ARG A CA 1
ATOM 1343 C C . ARG A 1 184 ? 12.609 -6.582 -16.181 1.00 95.31 184 ARG A C 1
ATOM 1345 O O . ARG A 1 184 ? 12.544 -7.729 -16.606 1.00 95.31 184 ARG A O 1
ATOM 1352 N N . TYR A 1 185 ? 11.799 -6.108 -15.237 1.00 97.31 185 TYR A N 1
ATOM 1353 C CA . TYR A 1 185 ? 10.694 -6.842 -14.623 1.00 97.31 185 TYR A CA 1
ATOM 1354 C C . TYR A 1 185 ? 9.331 -6.266 -15.028 1.00 97.31 185 TYR A C 1
ATOM 1356 O O . TYR A 1 185 ? 8.327 -6.508 -14.354 1.00 97.31 185 TYR A O 1
ATOM 1364 N N . ALA A 1 186 ? 9.286 -5.503 -16.124 1.00 98.12 186 ALA A N 1
ATOM 1365 C CA . ALA A 1 186 ? 8.056 -5.052 -16.745 1.00 98.12 186 ALA A CA 1
ATOM 1366 C C . ALA A 1 186 ? 7.799 -5.815 -18.052 1.00 98.12 186 ALA A C 1
ATOM 1368 O O . ALA A 1 186 ? 8.692 -5.986 -18.883 1.00 98.12 186 ALA A O 1
ATOM 1369 N N . THR A 1 187 ? 6.568 -6.295 -18.224 1.00 98.50 187 THR A N 1
ATOM 1370 C CA . THR A 1 187 ? 6.162 -7.107 -19.379 1.00 98.50 187 THR A CA 1
ATOM 1371 C C . THR A 1 187 ? 4.750 -6.760 -19.839 1.00 98.50 187 THR A C 1
ATOM 1373 O O . THR A 1 187 ? 3.936 -6.290 -19.043 1.00 98.50 187 THR A O 1
ATOM 1376 N N . VAL A 1 188 ? 4.445 -7.050 -21.103 1.00 98.56 188 VAL A N 1
ATOM 1377 C CA . VAL A 1 188 ? 3.082 -7.065 -21.653 1.00 98.56 188 VAL A CA 1
ATOM 1378 C C . VAL A 1 188 ? 2.756 -8.493 -22.069 1.00 98.56 188 VAL A C 1
ATOM 13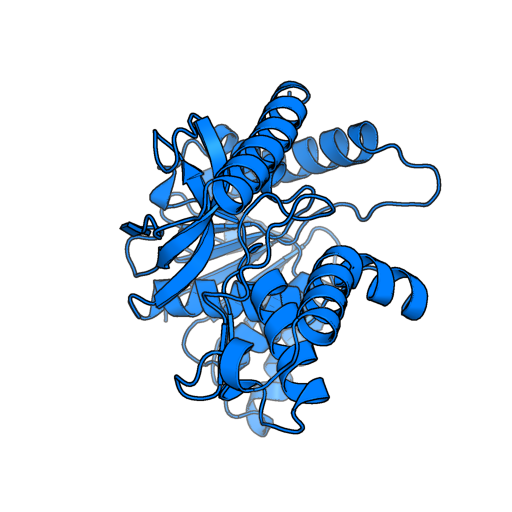80 O O . VAL A 1 188 ? 3.401 -9.037 -22.961 1.00 98.56 188 VAL A O 1
ATOM 1383 N N . SER A 1 189 ? 1.801 -9.135 -21.391 1.00 97.06 189 SER A N 1
ATOM 1384 C CA . SER A 1 189 ? 1.467 -10.558 -21.594 1.00 97.06 189 SER A CA 1
ATOM 1385 C C . SER A 1 189 ? 2.696 -11.490 -21.613 1.00 97.06 189 SER A C 1
ATOM 1387 O O . SER A 1 189 ? 2.748 -12.462 -22.363 1.00 97.06 189 SER A O 1
ATOM 1389 N N . GLY A 1 190 ? 3.707 -11.186 -20.790 1.00 97.00 190 GLY A N 1
ATOM 1390 C CA . GLY A 1 190 ? 4.952 -11.954 -20.685 1.00 97.00 190 GLY A CA 1
ATOM 1391 C C . GLY A 1 190 ? 6.077 -11.530 -21.637 1.00 97.00 190 GLY A C 1
ATOM 1392 O O . GLY A 1 190 ? 7.198 -11.999 -21.462 1.00 97.00 190 GLY A O 1
ATOM 1393 N N . VAL A 1 191 ? 5.828 -10.624 -22.588 1.00 98.19 191 VAL A N 1
ATOM 1394 C CA . VAL A 1 191 ? 6.875 -10.059 -23.455 1.00 98.19 191 VAL A CA 1
ATOM 1395 C C . VAL A 1 191 ? 7.579 -8.910 -22.724 1.00 98.19 191 VAL A C 1
ATOM 1397 O O . VAL A 1 191 ? 6.888 -7.977 -22.300 1.00 98.19 191 VAL A O 1
ATOM 1400 N N . PRO A 1 192 ? 8.913 -8.942 -22.542 1.00 98.06 192 PRO A N 1
ATOM 1401 C CA . PRO A 1 192 ? 9.660 -7.851 -21.918 1.00 98.06 192 PRO A CA 1
ATOM 1402 C C . PRO A 1 192 ? 9.444 -6.518 -22.632 1.00 98.06 192 PRO A C 1
ATOM 1404 O O . PRO A 1 192 ? 9.514 -6.447 -23.857 1.00 98.06 192 PRO A O 1
ATOM 1407 N N . ILE A 1 193 ? 9.242 -5.431 -21.880 1.00 98.12 193 ILE A N 1
ATOM 1408 C CA . ILE A 1 193 ? 9.065 -4.108 -22.507 1.00 98.12 193 ILE A CA 1
ATOM 1409 C C . ILE A 1 193 ? 10.324 -3.631 -23.243 1.00 98.12 193 ILE A C 1
ATOM 1411 O O . ILE A 1 193 ? 10.218 -2.814 -24.147 1.00 98.12 193 ILE A O 1
ATOM 1415 N N . THR A 1 194 ? 11.497 -4.168 -22.898 1.00 96.94 194 THR A N 1
ATOM 1416 C CA . THR A 1 194 ? 12.771 -3.916 -23.593 1.00 96.94 194 THR A CA 1
ATOM 1417 C C . THR A 1 194 ? 12.797 -4.450 -25.021 1.00 96.94 194 THR A C 1
ATOM 1419 O O . THR A 1 194 ? 13.619 -4.003 -25.813 1.00 96.94 194 THR A O 1
ATOM 1422 N N . ASP A 1 195 ? 11.905 -5.387 -25.347 1.00 97.81 195 ASP A N 1
ATOM 1423 C CA . ASP A 1 195 ? 11.757 -5.931 -26.698 1.00 97.81 195 ASP A CA 1
ATOM 1424 C C . ASP A 1 195 ? 10.711 -5.138 -27.504 1.00 97.81 195 ASP A C 1
ATOM 1426 O O . ASP A 1 195 ? 10.615 -5.286 -28.721 1.00 97.81 195 ASP A O 1
ATOM 1430 N N . LEU A 1 196 ? 9.911 -4.306 -26.823 1.00 97.81 196 LEU A N 1
ATOM 1431 C CA . LEU A 1 196 ? 8.775 -3.568 -27.384 1.00 97.81 196 LEU A CA 1
ATOM 1432 C C . LEU A 1 196 ? 9.047 -2.067 -27.536 1.00 97.81 196 LEU A C 1
ATOM 1434 O O . LEU A 1 196 ? 8.433 -1.420 -28.380 1.00 97.81 196 LEU A O 1
ATOM 1438 N N . LEU A 1 197 ? 9.929 -1.511 -26.705 1.00 98.19 197 LEU A N 1
ATOM 1439 C CA . LEU A 1 197 ? 10.215 -0.083 -26.603 1.00 98.19 197 LEU A CA 1
ATOM 1440 C C . LEU A 1 197 ? 11.725 0.158 -26.618 1.00 98.19 197 LEU A C 1
ATOM 1442 O O . LEU A 1 197 ? 12.500 -0.630 -26.073 1.00 98.19 197 LEU A O 1
ATOM 1446 N N . ASP A 1 198 ? 12.143 1.284 -27.194 1.00 98.31 198 ASP A N 1
ATOM 1447 C CA . ASP A 1 198 ? 13.530 1.730 -27.098 1.00 98.31 198 ASP A CA 1
ATOM 1448 C C . ASP A 1 198 ? 13.891 2.221 -25.682 1.00 98.31 198 ASP A C 1
ATOM 1450 O O . ASP A 1 198 ? 13.039 2.525 -24.839 1.00 98.31 198 ASP A O 1
ATOM 1454 N N . ALA A 1 199 ? 15.196 2.290 -25.408 1.00 97.81 199 ALA A N 1
ATOM 1455 C CA . ALA A 1 199 ? 15.713 2.653 -24.092 1.00 97.81 199 ALA A CA 1
ATOM 1456 C C . ALA A 1 199 ? 15.346 4.088 -23.667 1.00 97.81 199 ALA A C 1
ATOM 1458 O O . ALA A 1 199 ? 15.133 4.330 -22.480 1.00 97.81 199 ALA A O 1
ATOM 1459 N N . GLU A 1 200 ? 15.257 5.029 -24.613 1.00 98.38 200 GLU A N 1
ATOM 1460 C CA . GLU A 1 200 ? 14.906 6.428 -24.332 1.00 98.38 200 GLU A CA 1
ATOM 1461 C C . GLU A 1 200 ? 13.449 6.543 -23.867 1.00 98.38 200 GLU A C 1
ATOM 1463 O O . GLU A 1 200 ? 13.141 7.216 -22.879 1.00 98.38 200 GLU A O 1
ATOM 1468 N N . THR A 1 201 ? 12.553 5.820 -24.533 1.00 98.56 201 THR A N 1
ATOM 1469 C CA . THR A 1 201 ? 11.141 5.734 -24.176 1.00 98.56 201 THR A CA 1
ATOM 1470 C C . THR A 1 201 ? 10.973 5.089 -22.809 1.00 98.56 201 THR A C 1
ATOM 1472 O O . THR A 1 201 ? 10.281 5.644 -21.955 1.00 98.56 201 THR A O 1
ATOM 1475 N N . ILE A 1 202 ? 11.658 3.974 -22.547 1.00 98.38 202 ILE A N 1
ATOM 1476 C CA . ILE A 1 202 ? 11.630 3.315 -21.235 1.00 98.38 202 ILE A CA 1
ATOM 1477 C C . ILE A 1 202 ? 12.097 4.270 -20.128 1.00 98.38 202 ILE A C 1
ATOM 1479 O O . ILE A 1 202 ? 11.407 4.411 -19.117 1.00 98.38 202 ILE A O 1
ATOM 1483 N N . ASP A 1 203 ? 13.222 4.963 -20.315 1.00 97.69 203 ASP A N 1
ATOM 1484 C CA . ASP A 1 203 ? 13.752 5.922 -19.339 1.00 97.69 203 ASP A CA 1
ATOM 1485 C C . ASP A 1 203 ? 12.765 7.073 -19.065 1.00 97.69 203 ASP A C 1
ATOM 1487 O O . ASP A 1 203 ? 12.527 7.441 -17.910 1.00 97.69 203 ASP A O 1
ATOM 1491 N N . ARG A 1 204 ? 12.091 7.586 -20.103 1.00 98.12 204 ARG A N 1
ATOM 1492 C CA . ARG A 1 204 ? 11.018 8.579 -19.946 1.00 98.12 204 ARG A CA 1
ATOM 1493 C C . ARG A 1 204 ? 9.861 8.049 -19.092 1.00 98.12 204 ARG A C 1
ATOM 1495 O O . ARG A 1 204 ? 9.372 8.778 -18.224 1.00 98.12 204 ARG A O 1
ATOM 1502 N N . LEU A 1 205 ? 9.420 6.808 -19.307 1.00 98.25 205 LEU A N 1
ATOM 1503 C CA . LEU A 1 205 ? 8.329 6.197 -18.533 1.00 98.25 205 LEU A CA 1
ATOM 1504 C C . LEU A 1 205 ? 8.734 5.942 -17.072 1.00 98.25 205 LEU A C 1
ATOM 1506 O O . LEU A 1 205 ? 7.941 6.196 -16.159 1.00 98.25 205 LEU A O 1
ATOM 1510 N N . VAL A 1 206 ? 9.975 5.508 -16.835 1.00 97.12 206 VAL A N 1
ATOM 1511 C CA . VAL A 1 206 ? 10.556 5.348 -15.491 1.00 97.12 206 VAL A CA 1
ATOM 1512 C C . VAL A 1 206 ? 10.560 6.686 -14.750 1.00 97.12 206 VAL A C 1
ATOM 1514 O O . VAL A 1 206 ? 10.017 6.786 -13.648 1.00 97.12 206 VAL A O 1
ATOM 1517 N N . LYS A 1 207 ? 11.077 7.747 -15.381 1.00 95.81 207 LYS A N 1
ATOM 1518 C CA . LYS A 1 207 ? 11.107 9.100 -14.802 1.00 95.81 207 LYS A CA 1
ATOM 1519 C C . LYS A 1 207 ? 9.709 9.637 -14.510 1.00 95.81 207 LYS A C 1
ATOM 1521 O O . LYS A 1 207 ? 9.478 10.183 -13.433 1.00 95.81 207 LYS A O 1
ATOM 1526 N N . ARG A 1 208 ? 8.756 9.457 -15.434 1.00 96.50 208 ARG A N 1
ATOM 1527 C CA . ARG A 1 208 ? 7.360 9.878 -15.228 1.00 96.50 208 ARG A CA 1
ATOM 1528 C C . ARG A 1 208 ? 6.708 9.130 -14.065 1.00 96.50 208 ARG A C 1
ATOM 1530 O O . ARG A 1 208 ? 5.971 9.738 -13.296 1.00 96.50 208 ARG A O 1
ATOM 1537 N N . THR A 1 209 ? 7.006 7.840 -13.904 1.00 95.94 209 THR A N 1
ATOM 1538 C CA . THR A 1 209 ? 6.518 7.030 -12.774 1.00 95.94 209 THR A CA 1
ATOM 1539 C C . THR A 1 209 ? 6.937 7.637 -11.438 1.00 95.94 209 THR A C 1
ATOM 1541 O O . THR A 1 209 ? 6.071 7.868 -10.592 1.00 95.94 209 THR A O 1
ATOM 1544 N N . ALA A 1 210 ? 8.219 7.991 -11.291 1.00 92.56 210 ALA A N 1
ATOM 1545 C CA . ALA A 1 210 ? 8.758 8.598 -10.071 1.00 92.56 210 ALA A CA 1
ATOM 1546 C C . ALA A 1 210 ? 8.043 9.905 -9.682 1.00 92.56 210 ALA A C 1
ATOM 1548 O O . ALA A 1 210 ? 7.761 10.146 -8.510 1.00 92.56 210 ALA A O 1
ATOM 1549 N N . VAL A 1 211 ? 7.664 10.723 -10.669 1.00 92.62 211 VAL A N 1
ATOM 1550 C CA . VAL A 1 211 ? 6.978 12.007 -10.434 1.00 92.62 211 VAL A CA 1
ATOM 1551 C C . VAL A 1 211 ? 5.452 11.934 -10.554 1.00 92.62 211 VAL A C 1
ATOM 1553 O O . VAL A 1 211 ? 4.779 12.955 -10.402 1.00 92.62 211 VAL A O 1
ATOM 1556 N N . GLY A 1 212 ? 4.870 10.752 -10.782 1.00 92.44 212 GLY A N 1
ATOM 1557 C CA . GLY A 1 212 ? 3.447 10.603 -11.111 1.00 92.44 212 GLY A CA 1
ATOM 1558 C C . GLY A 1 212 ? 2.503 11.094 -10.007 1.00 92.44 212 GLY A C 1
ATOM 1559 O O . GLY A 1 212 ? 1.438 11.646 -10.282 1.00 92.44 212 GLY A O 1
ATOM 1560 N N . GLY A 1 213 ? 2.901 10.965 -8.737 1.00 91.25 213 GLY A N 1
ATOM 1561 C CA . GLY A 1 213 ? 2.166 11.571 -7.622 1.00 91.25 213 GLY A CA 1
ATOM 1562 C C . GLY A 1 213 ? 2.152 13.103 -7.684 1.00 91.25 213 GLY A C 1
ATOM 1563 O O . GLY A 1 213 ? 1.107 13.719 -7.477 1.00 91.25 213 GLY A O 1
ATOM 1564 N N . GLY A 1 214 ? 3.292 13.713 -8.020 1.00 91.12 214 GLY A N 1
ATOM 1565 C CA . GLY A 1 214 ? 3.428 15.160 -8.191 1.00 91.12 214 GLY A CA 1
ATOM 1566 C C . GLY A 1 214 ? 2.660 15.692 -9.404 1.00 91.12 214 GLY A C 1
ATOM 1567 O O . GLY A 1 214 ? 2.051 16.757 -9.315 1.00 91.12 214 GLY A O 1
ATOM 1568 N N . GLU A 1 215 ? 2.622 14.930 -10.502 1.00 94.06 215 GLU A N 1
ATOM 1569 C CA . GLU A 1 215 ? 1.808 15.236 -11.687 1.00 94.06 215 GLU A CA 1
ATOM 1570 C C . GLU A 1 215 ? 0.324 15.370 -11.310 1.00 94.06 215 GLU A C 1
ATOM 1572 O O . GLU A 1 215 ? -0.305 16.384 -11.616 1.00 94.06 215 GLU A O 1
ATOM 1577 N N . ILE A 1 216 ? -0.213 14.411 -10.546 1.00 94.19 216 ILE A N 1
ATOM 1578 C CA . ILE A 1 216 ? -1.603 14.450 -10.065 1.00 94.19 216 ILE A CA 1
ATOM 1579 C C . ILE A 1 216 ? -1.843 15.648 -9.143 1.00 94.19 216 ILE A C 1
ATOM 1581 O O . ILE A 1 216 ? -2.824 16.364 -9.327 1.00 94.19 216 ILE A O 1
ATOM 1585 N N . VAL A 1 217 ? -0.948 15.907 -8.184 1.00 91.25 217 VAL A N 1
ATOM 1586 C CA . VAL A 1 217 ? -1.084 17.053 -7.267 1.00 91.25 217 VAL A CA 1
ATOM 1587 C C . VAL A 1 217 ? -1.119 18.374 -8.032 1.00 91.25 217 VAL A C 1
ATOM 1589 O O . VAL A 1 217 ? -1.924 19.245 -7.706 1.00 91.25 217 VAL A O 1
ATOM 1592 N N . LYS A 1 218 ? -0.301 18.520 -9.078 1.00 93.56 218 LYS A N 1
ATOM 1593 C CA . LYS A 1 218 ? -0.288 19.716 -9.929 1.00 93.56 218 LYS A CA 1
ATOM 1594 C C . LYS A 1 218 ? -1.599 19.902 -10.701 1.00 93.56 218 LYS A C 1
ATOM 1596 O O . LYS A 1 218 ? -2.017 21.039 -10.893 1.00 93.56 218 LYS A O 1
ATOM 1601 N N . LEU A 1 219 ? -2.231 18.812 -11.138 1.00 95.69 219 LEU A N 1
ATOM 1602 C CA . LEU A 1 219 ? -3.479 18.843 -11.910 1.00 95.69 219 LEU A CA 1
ATOM 1603 C C . LEU A 1 219 ? -4.723 19.016 -11.027 1.00 95.69 219 LEU A C 1
ATOM 1605 O O . LEU A 1 219 ? -5.592 19.823 -11.339 1.00 95.69 219 LEU A O 1
ATOM 1609 N N . MET A 1 220 ? -4.819 18.257 -9.934 1.00 93.44 220 MET A N 1
ATOM 1610 C CA . MET A 1 220 ? -6.001 18.211 -9.063 1.00 93.44 220 MET A CA 1
ATOM 1611 C C . MET A 1 220 ? -5.942 19.207 -7.897 1.00 93.44 220 MET A C 1
ATOM 1613 O O . MET A 1 220 ? -6.953 19.432 -7.237 1.00 93.44 220 MET A O 1
ATOM 1617 N N . GLY A 1 221 ? -4.765 19.759 -7.588 1.00 88.88 221 GLY A N 1
ATOM 1618 C CA . GLY A 1 221 ? -4.537 20.586 -6.396 1.00 88.88 221 GLY A CA 1
ATOM 1619 C C . GLY A 1 221 ? -4.520 19.796 -5.080 1.00 88.88 221 GLY A C 1
ATOM 1620 O O . GLY A 1 221 ? -4.510 20.386 -4.002 1.00 88.88 221 GLY A O 1
ATOM 1621 N N . THR A 1 222 ? -4.542 18.463 -5.147 1.00 88.81 222 THR A N 1
ATOM 1622 C CA . THR A 1 222 ? -4.612 17.551 -3.997 1.00 88.81 222 THR A CA 1
ATOM 1623 C C . THR A 1 222 ? -4.055 16.172 -4.365 1.00 88.81 222 THR A C 1
ATOM 1625 O O . THR A 1 222 ? -3.787 15.895 -5.534 1.00 88.81 222 THR A O 1
ATOM 1628 N N . SER A 1 223 ? -3.843 15.309 -3.371 1.00 87.62 223 SER A N 1
ATOM 1629 C CA . SER A 1 223 ? -3.261 13.973 -3.554 1.00 87.62 223 SER A CA 1
ATOM 1630 C C . SER A 1 223 ? -4.146 13.039 -4.390 1.00 87.62 223 SER A C 1
ATOM 1632 O O . SER A 1 223 ? -5.345 13.246 -4.534 1.00 87.62 223 SER A O 1
ATOM 1634 N N . ALA A 1 224 ? -3.557 11.962 -4.913 1.00 93.62 224 ALA A N 1
ATOM 1635 C CA . ALA A 1 224 ? -4.300 10.909 -5.605 1.00 93.62 224 ALA A CA 1
ATOM 1636 C C . ALA A 1 224 ? -5.211 10.116 -4.647 1.00 93.62 224 ALA A C 1
ATOM 1638 O O . ALA A 1 224 ? -4.847 9.890 -3.492 1.00 93.62 224 ALA A O 1
ATOM 1639 N N . PHE A 1 225 ? -6.357 9.633 -5.146 1.00 95.44 225 PHE A N 1
ATOM 1640 C CA . PHE A 1 225 ? -7.345 8.891 -4.342 1.00 95.44 225 PHE A CA 1
ATOM 1641 C C . PHE A 1 225 ? -7.616 7.476 -4.856 1.00 95.44 225 PHE A C 1
ATOM 1643 O O . PHE A 1 225 ? -7.604 6.528 -4.079 1.00 95.44 225 PHE A O 1
ATOM 1650 N N . TYR A 1 226 ? -7.807 7.323 -6.168 1.00 97.88 226 TYR A N 1
ATOM 1651 C CA . TYR A 1 226 ? -8.278 6.070 -6.760 1.00 97.88 226 TYR A CA 1
ATOM 1652 C C . TYR A 1 226 ? -7.204 4.985 -6.822 1.00 97.88 226 TYR A C 1
ATOM 1654 O O . TYR A 1 226 ? -7.415 3.888 -6.321 1.00 97.88 226 TYR A O 1
ATOM 1662 N N . ALA A 1 227 ? -6.037 5.287 -7.393 1.00 97.56 227 ALA A N 1
ATOM 1663 C CA . ALA A 1 227 ? -4.936 4.331 -7.489 1.00 97.56 227 ALA A CA 1
ATOM 1664 C C . ALA A 1 227 ? -4.431 3.830 -6.113 1.00 97.56 227 ALA A C 1
ATOM 1666 O O . ALA A 1 227 ? -4.287 2.613 -5.962 1.00 97.56 227 ALA A O 1
ATOM 1667 N N . PRO A 1 228 ? -4.202 4.688 -5.088 1.00 97.88 228 PRO 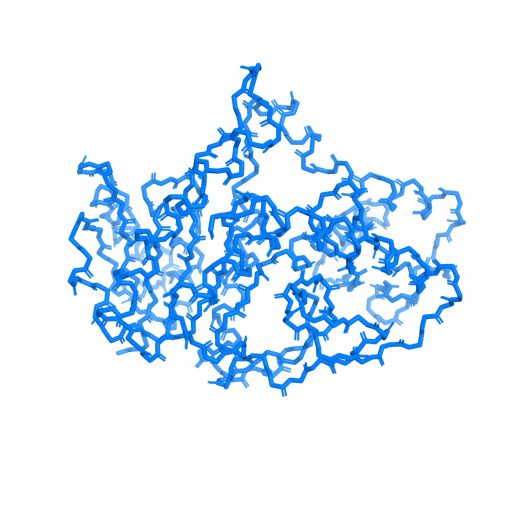A N 1
ATOM 1668 C CA . PRO A 1 228 ? -3.812 4.196 -3.763 1.00 97.88 228 PRO A CA 1
ATOM 1669 C C . PRO A 1 228 ? -4.903 3.338 -3.111 1.00 97.88 228 PRO A C 1
ATOM 1671 O O . PRO A 1 228 ? -4.599 2.305 -2.520 1.00 97.88 228 PRO A O 1
ATOM 1674 N N . ALA A 1 229 ? -6.175 3.720 -3.256 1.00 98.56 229 ALA A N 1
ATOM 1675 C CA . ALA A 1 229 ? -7.297 2.952 -2.728 1.00 98.56 229 ALA A CA 1
ATOM 1676 C C . ALA A 1 229 ? -7.443 1.576 -3.394 1.00 98.56 229 ALA A C 1
ATOM 1678 O O . ALA A 1 229 ? -7.592 0.575 -2.698 1.00 98.56 229 ALA A O 1
ATOM 1679 N N . ALA A 1 230 ? -7.351 1.512 -4.726 1.00 98.62 230 ALA A N 1
ATOM 1680 C CA . ALA A 1 230 ? -7.416 0.257 -5.475 1.00 98.62 230 ALA A CA 1
ATOM 1681 C C . ALA A 1 230 ? -6.265 -0.686 -5.092 1.00 98.62 230 ALA A C 1
ATOM 1683 O O . ALA A 1 230 ? -6.460 -1.894 -4.965 1.00 98.62 230 ALA A O 1
ATOM 1684 N N . SER A 1 231 ? -5.079 -0.121 -4.851 1.00 98.62 231 SER A N 1
ATOM 1685 C CA . SER A 1 231 ? -3.896 -0.858 -4.399 1.00 98.62 231 SER A CA 1
ATOM 1686 C C . SER A 1 231 ? -4.106 -1.458 -3.006 1.00 98.62 231 SER A C 1
ATOM 1688 O O . SER A 1 231 ? -3.908 -2.656 -2.816 1.00 98.62 231 SER A O 1
ATOM 1690 N N . ALA A 1 232 ? -4.594 -0.664 -2.047 1.00 98.69 232 ALA A N 1
ATOM 1691 C CA . ALA A 1 232 ? -4.893 -1.152 -0.701 1.00 98.69 232 ALA A CA 1
ATOM 1692 C C . ALA A 1 232 ? -6.008 -2.214 -0.696 1.00 98.69 232 ALA A C 1
ATOM 1694 O O . ALA A 1 232 ? -5.886 -3.231 -0.014 1.00 98.69 232 ALA A O 1
ATOM 1695 N N . ALA A 1 233 ? -7.063 -2.020 -1.496 1.00 98.69 233 ALA A N 1
ATOM 1696 C CA . ALA A 1 233 ? -8.150 -2.988 -1.636 1.00 98.69 233 ALA A CA 1
ATOM 1697 C C . ALA A 1 233 ? -7.667 -4.322 -2.235 1.00 98.69 233 ALA A C 1
ATOM 1699 O O . ALA A 1 233 ? -8.050 -5.383 -1.749 1.00 98.69 233 ALA A O 1
ATOM 1700 N N . GLN A 1 234 ? -6.777 -4.289 -3.236 1.00 98.62 234 GLN A N 1
ATOM 1701 C CA . GLN A 1 234 ? -6.157 -5.494 -3.803 1.00 98.62 234 GLN A CA 1
ATOM 1702 C C . GLN A 1 234 ? -5.306 -6.250 -2.772 1.00 98.62 234 GLN A C 1
ATOM 1704 O O . GLN A 1 234 ? -5.294 -7.481 -2.760 1.00 98.62 234 GLN A O 1
ATOM 1709 N N . MET A 1 235 ? -4.579 -5.529 -1.917 1.00 98.81 235 MET A N 1
ATOM 1710 C CA . MET A 1 235 ? -3.785 -6.148 -0.856 1.00 98.81 235 MET A CA 1
ATOM 1711 C C . MET A 1 235 ? -4.674 -6.796 0.205 1.00 98.81 235 MET A C 1
ATOM 1713 O O . MET A 1 235 ? -4.436 -7.942 0.576 1.00 98.81 235 MET A O 1
ATOM 1717 N N . ALA A 1 236 ? -5.731 -6.105 0.640 1.00 98.75 236 ALA A N 1
ATOM 1718 C CA . ALA A 1 236 ? -6.721 -6.673 1.550 1.00 98.75 236 ALA A CA 1
ATOM 1719 C C . ALA A 1 236 ? -7.375 -7.930 0.952 1.00 98.75 236 ALA A C 1
ATOM 1721 O O . ALA A 1 236 ? -7.408 -8.967 1.605 1.00 98.75 236 ALA A O 1
ATOM 1722 N N . GLU A 1 237 ? -7.807 -7.884 -0.312 1.00 98.50 237 GLU A N 1
ATOM 1723 C CA . GLU A 1 237 ? -8.337 -9.048 -1.033 1.00 98.50 237 GLU A CA 1
ATOM 1724 C C . GLU A 1 237 ? -7.350 -10.225 -1.044 1.00 98.50 237 GLU A C 1
ATOM 1726 O O . GLU A 1 237 ? -7.743 -11.361 -0.780 1.00 98.50 237 GLU A O 1
ATOM 1731 N N . ALA A 1 238 ? -6.066 -9.971 -1.320 1.00 98.56 238 ALA A N 1
ATOM 1732 C CA . ALA A 1 238 ? -5.048 -11.019 -1.341 1.00 98.56 238 ALA A CA 1
ATOM 1733 C C . ALA A 1 238 ? -4.890 -11.721 0.015 1.00 98.56 238 ALA A C 1
ATOM 1735 O O . ALA A 1 238 ? -4.695 -12.937 0.044 1.00 98.56 238 ALA A O 1
ATOM 1736 N N . ILE A 1 239 ? -5.017 -10.973 1.114 1.00 98.75 239 ILE A N 1
ATOM 1737 C CA . ILE A 1 239 ? -5.003 -11.519 2.474 1.00 98.75 239 ILE A CA 1
ATOM 1738 C C . ILE A 1 239 ? -6.281 -12.324 2.738 1.00 98.75 239 ILE A C 1
ATOM 1740 O O . ILE A 1 239 ? -6.210 -13.475 3.161 1.00 98.75 239 ILE A O 1
ATOM 1744 N N . LEU A 1 240 ? -7.454 -11.749 2.458 1.00 98.50 240 LEU A N 1
ATOM 1745 C CA . LEU A 1 240 ? -8.747 -12.369 2.763 1.00 98.50 240 LEU A CA 1
ATOM 1746 C C . LEU A 1 240 ? -8.979 -13.696 2.031 1.00 98.50 240 LEU A C 1
ATOM 1748 O O . LEU A 1 240 ? -9.574 -14.612 2.605 1.00 98.50 240 LEU A O 1
ATOM 1752 N N . LEU A 1 241 ? -8.534 -13.778 0.776 1.00 98.31 241 LEU A N 1
ATOM 1753 C CA . LEU A 1 241 ? -8.747 -14.927 -0.109 1.00 98.31 241 LEU A CA 1
ATOM 1754 C C . LEU A 1 241 ? -7.546 -15.876 -0.188 1.00 98.31 241 LEU A C 1
ATOM 1756 O O . LEU A 1 241 ? -7.588 -16.845 -0.936 1.00 98.31 241 LEU A O 1
ATOM 1760 N N . ASP A 1 242 ? -6.479 -15.600 0.563 1.00 98.31 242 ASP A N 1
ATOM 1761 C CA . ASP A 1 242 ? -5.217 -16.341 0.499 1.00 98.31 242 ASP A CA 1
ATOM 1762 C C . ASP A 1 242 ? -4.648 -16.488 -0.926 1.00 98.31 242 ASP A C 1
ATOM 1764 O O . ASP A 1 242 ? -4.136 -17.534 -1.315 1.00 98.31 242 ASP A O 1
ATOM 1768 N N . ASN A 1 243 ? -4.722 -15.425 -1.731 1.00 97.31 243 ASN A N 1
ATOM 1769 C CA . ASN A 1 243 ? -4.388 -15.489 -3.160 1.00 97.31 243 ASN A CA 1
ATOM 1770 C C . ASN A 1 243 ? -2.899 -15.770 -3.452 1.00 97.31 243 ASN A C 1
ATOM 1772 O O . ASN A 1 243 ? -2.541 -15.969 -4.613 1.00 97.31 243 ASN A O 1
ATOM 1776 N N . LYS A 1 244 ? -2.021 -15.707 -2.439 1.00 98.12 244 LYS A N 1
ATOM 1777 C CA . LYS A 1 244 ? -0.554 -15.833 -2.565 1.00 98.12 244 LYS A CA 1
ATOM 1778 C C . LYS A 1 244 ? 0.029 -14.928 -3.659 1.00 98.12 244 LYS A C 1
ATOM 1780 O O . LYS A 1 244 ? 0.883 -15.345 -4.443 1.00 98.12 244 LYS A O 1
ATOM 1785 N N . ARG A 1 245 ? -0.452 -13.684 -3.757 1.00 97.56 245 ARG A N 1
ATOM 1786 C CA . ARG A 1 245 ? -0.060 -12.788 -4.856 1.00 97.56 245 ARG A CA 1
ATOM 1787 C C . ARG A 1 245 ? 1.386 -12.347 -4.690 1.00 97.56 245 ARG A C 1
ATOM 1789 O O . ARG A 1 245 ? 1.766 -11.897 -3.612 1.00 97.56 245 ARG A O 1
ATOM 1796 N N . MET A 1 246 ? 2.152 -12.407 -5.778 1.00 97.88 246 MET A N 1
ATOM 1797 C CA . MET A 1 246 ? 3.446 -11.737 -5.861 1.00 97.88 246 MET A CA 1
ATOM 1798 C C . MET A 1 246 ? 3.235 -10.272 -6.247 1.00 97.88 246 MET A C 1
ATOM 1800 O O . MET A 1 246 ? 2.740 -9.990 -7.338 1.00 97.88 246 MET A O 1
ATOM 1804 N N . LEU A 1 247 ? 3.567 -9.348 -5.348 1.00 97.62 247 LEU A N 1
ATOM 1805 C CA . LEU A 1 247 ? 3.347 -7.909 -5.518 1.00 97.62 247 LEU A CA 1
ATOM 1806 C C . LEU A 1 247 ? 4.527 -7.125 -4.931 1.00 97.62 247 LEU A C 1
ATOM 1808 O O . LEU A 1 247 ? 5.131 -7.599 -3.971 1.00 97.62 247 LEU A O 1
ATOM 1812 N N . PRO A 1 248 ? 4.853 -5.927 -5.440 1.00 97.88 248 PRO A N 1
ATOM 1813 C CA . PRO A 1 248 ? 5.757 -5.028 -4.744 1.00 97.88 248 PRO A CA 1
ATOM 1814 C C . PRO A 1 248 ? 4.981 -4.337 -3.620 1.00 97.88 248 PRO A C 1
ATOM 1816 O O . PRO A 1 248 ? 3.921 -3.769 -3.870 1.00 97.88 248 PRO A O 1
ATOM 1819 N N . ALA A 1 249 ? 5.483 -4.377 -2.393 1.00 98.50 249 ALA A N 1
ATOM 1820 C CA . ALA A 1 249 ? 4.881 -3.678 -1.261 1.00 98.50 249 ALA A CA 1
ATOM 1821 C C . ALA A 1 249 ? 5.966 -3.221 -0.284 1.00 98.50 249 ALA A C 1
ATOM 1823 O O . ALA A 1 249 ? 7.036 -3.832 -0.225 1.00 98.50 249 ALA A O 1
ATOM 1824 N N . ALA A 1 250 ? 5.691 -2.191 0.517 1.00 98.56 250 ALA A N 1
ATOM 1825 C CA . ALA A 1 250 ? 6.590 -1.834 1.605 1.00 98.56 250 ALA A CA 1
ATOM 1826 C C . ALA A 1 250 ? 6.517 -2.912 2.694 1.00 98.56 250 ALA A C 1
ATOM 1828 O O . ALA A 1 250 ? 5.490 -3.073 3.363 1.00 98.56 250 ALA A O 1
ATOM 1829 N N . ALA A 1 251 ? 7.611 -3.651 2.868 1.00 98.69 251 ALA A N 1
ATOM 1830 C CA . ALA A 1 251 ? 7.730 -4.739 3.833 1.00 98.69 251 ALA A CA 1
ATOM 1831 C C . ALA A 1 251 ? 9.015 -4.607 4.655 1.00 98.69 251 ALA A C 1
ATOM 1833 O O . ALA A 1 251 ? 9.978 -3.976 4.223 1.00 98.69 251 ALA A O 1
ATOM 1834 N N . PHE A 1 252 ? 9.015 -5.192 5.854 1.00 98.62 252 PHE A N 1
ATOM 1835 C CA . PHE A 1 252 ? 10.134 -5.086 6.786 1.00 98.62 252 PHE A CA 1
ATOM 1836 C C . PHE A 1 252 ? 11.299 -5.989 6.371 1.00 98.62 252 PHE A C 1
ATOM 1838 O O . PHE A 1 252 ? 11.216 -7.216 6.470 1.00 98.62 252 PHE A O 1
ATOM 1845 N N . CYS A 1 253 ? 12.398 -5.381 5.939 1.00 98.56 253 CYS A N 1
ATOM 1846 C CA . CYS A 1 253 ? 13.607 -6.093 5.547 1.00 98.56 253 CYS A CA 1
ATOM 1847 C C . CYS A 1 253 ? 14.461 -6.444 6.772 1.00 98.56 253 CYS A C 1
ATOM 1849 O O . CYS A 1 253 ? 14.771 -5.595 7.607 1.00 98.56 253 CYS A O 1
ATOM 1851 N N . THR A 1 254 ? 14.895 -7.700 6.856 1.00 97.81 254 THR A N 1
ATOM 1852 C CA . THR A 1 254 ? 15.744 -8.235 7.943 1.00 97.81 254 THR A CA 1
ATOM 1853 C C . THR A 1 254 ? 17.115 -8.707 7.450 1.00 97.81 254 THR A C 1
ATOM 1855 O O . THR A 1 254 ? 17.914 -9.263 8.207 1.00 97.81 254 THR A O 1
ATOM 1858 N N . GLY A 1 255 ? 17.417 -8.457 6.176 1.00 97.94 255 GLY A N 1
ATOM 1859 C CA . GLY A 1 255 ? 18.674 -8.803 5.516 1.00 97.94 255 GLY A CA 1
ATOM 1860 C C . GLY A 1 255 ? 18.569 -8.880 3.993 1.00 97.94 255 GLY A C 1
ATOM 1861 O O . GLY A 1 255 ? 19.606 -8.934 3.332 1.00 97.94 255 GLY A O 1
ATOM 1862 N N . GLN A 1 256 ? 17.353 -8.874 3.436 1.00 98.38 256 GLN A N 1
ATOM 1863 C CA . GLN A 1 256 ? 17.111 -8.929 1.993 1.00 98.38 256 GLN A CA 1
ATOM 1864 C C . GLN A 1 256 ? 17.780 -7.745 1.298 1.00 98.38 256 GLN A C 1
ATOM 1866 O O . GLN A 1 256 ? 17.710 -6.614 1.775 1.00 98.38 256 GLN A O 1
ATOM 1871 N N . TYR A 1 257 ? 18.474 -8.013 0.195 1.00 98.00 257 TYR A N 1
ATOM 1872 C CA . TYR A 1 257 ? 19.300 -7.063 -0.549 1.00 98.00 257 TYR A CA 1
ATOM 1873 C C . TYR A 1 257 ? 20.408 -6.398 0.297 1.00 98.00 257 TYR A C 1
ATOM 1875 O O . TYR A 1 257 ? 21.020 -5.412 -0.119 1.00 98.00 257 TYR A O 1
ATOM 1883 N N . GLY A 1 258 ? 20.720 -6.937 1.480 1.00 97.75 258 GLY A N 1
ATOM 1884 C CA . GLY A 1 258 ? 21.606 -6.312 2.468 1.00 97.75 258 GLY A CA 1
ATOM 1885 C C . GLY A 1 258 ? 20.945 -5.204 3.298 1.00 97.75 258 GLY A C 1
ATOM 1886 O O . GLY A 1 258 ? 21.643 -4.503 4.025 1.00 97.75 258 GLY A O 1
ATOM 1887 N N . ILE A 1 259 ? 19.624 -5.042 3.208 1.00 98.38 259 ILE A N 1
ATOM 1888 C CA . ILE A 1 259 ? 18.838 -4.032 3.923 1.00 98.38 259 ILE A CA 1
ATOM 1889 C C . ILE A 1 259 ? 18.294 -4.642 5.216 1.00 98.38 259 ILE A C 1
ATOM 1891 O O . ILE A 1 259 ? 17.798 -5.770 5.219 1.00 98.38 259 ILE A O 1
ATOM 1895 N N . ARG A 1 260 ? 18.387 -3.902 6.323 1.00 97.81 260 ARG A N 1
ATOM 1896 C CA . ARG A 1 260 ? 17.963 -4.345 7.657 1.00 97.81 260 ARG A CA 1
ATOM 1897 C C . ARG A 1 260 ? 17.197 -3.244 8.377 1.00 97.81 260 ARG A C 1
ATOM 1899 O O . ARG A 1 260 ? 17.532 -2.075 8.233 1.00 97.81 260 ARG A O 1
ATOM 1906 N N . ASP A 1 261 ? 16.214 -3.659 9.169 1.00 97.12 261 ASP A N 1
ATOM 1907 C CA . ASP A 1 261 ? 15.468 -2.840 10.129 1.00 97.12 261 ASP A CA 1
ATOM 1908 C C . ASP A 1 261 ? 14.693 -1.661 9.519 1.00 97.12 261 ASP A C 1
ATOM 1910 O O . ASP A 1 261 ? 14.468 -0.640 10.166 1.00 97.12 261 ASP A O 1
ATOM 1914 N N . VAL A 1 262 ? 14.239 -1.817 8.273 1.00 97.38 262 VAL A N 1
ATOM 1915 C CA . VAL A 1 262 ? 13.553 -0.776 7.495 1.00 97.38 262 VAL A CA 1
ATOM 1916 C C . VAL A 1 262 ? 12.386 -1.383 6.720 1.00 97.38 262 VAL A C 1
ATOM 1918 O O . VAL A 1 262 ? 12.493 -2.493 6.195 1.00 97.38 262 VAL A O 1
ATOM 1921 N N . TYR A 1 263 ? 11.275 -0.646 6.634 1.00 98.31 263 TYR A N 1
ATOM 1922 C CA . TYR A 1 263 ? 10.241 -0.900 5.630 1.00 98.31 263 TYR A CA 1
ATOM 1923 C C . TYR A 1 263 ? 10.641 -0.239 4.318 1.00 98.31 263 TYR A C 1
ATOM 1925 O O . TYR A 1 263 ? 10.960 0.942 4.306 1.00 98.31 263 TYR A O 1
ATOM 1933 N N . VAL A 1 264 ? 10.628 -0.987 3.222 1.00 98.06 264 VAL A N 1
ATOM 1934 C CA . VAL A 1 264 ? 10.906 -0.450 1.885 1.00 98.06 264 VAL A CA 1
ATOM 1935 C C . VAL A 1 264 ? 10.187 -1.302 0.845 1.00 98.06 264 VAL A C 1
ATOM 1937 O O . VAL A 1 264 ? 9.920 -2.481 1.094 1.00 98.06 264 VAL A O 1
ATOM 1940 N N . GLY A 1 265 ? 9.842 -0.723 -0.305 1.00 98.25 265 GLY A N 1
ATOM 1941 C CA . GLY A 1 265 ? 9.216 -1.438 -1.412 1.00 98.25 265 GLY A CA 1
ATOM 1942 C C . GLY A 1 265 ? 10.076 -2.603 -1.899 1.00 98.25 265 GLY A C 1
ATOM 1943 O O . GLY A 1 265 ? 11.145 -2.400 -2.476 1.00 98.25 265 GLY A O 1
ATOM 1944 N N . VAL A 1 266 ? 9.600 -3.829 -1.686 1.00 98.62 266 VAL A N 1
ATOM 1945 C CA . VAL A 1 266 ? 10.238 -5.078 -2.127 1.00 98.62 266 VAL A CA 1
ATOM 1946 C C . VAL A 1 266 ? 9.190 -6.050 -2.674 1.00 98.62 266 VAL A C 1
ATOM 1948 O O . VAL A 1 266 ? 8.008 -5.935 -2.340 1.00 98.62 266 VAL A O 1
ATOM 1951 N N . PRO A 1 267 ? 9.577 -7.028 -3.510 1.00 98.44 267 PRO A N 1
ATOM 1952 C CA . PRO A 1 267 ? 8.661 -8.070 -3.953 1.00 98.44 267 PRO A CA 1
ATOM 1953 C C . PRO A 1 267 ? 8.279 -8.968 -2.777 1.00 98.44 267 PRO A C 1
ATOM 1955 O O . PRO A 1 267 ? 9.150 -9.512 -2.095 1.00 98.44 267 PRO A O 1
ATOM 1958 N N . ILE A 1 268 ? 6.984 -9.163 -2.561 1.00 98.75 268 ILE A N 1
ATOM 1959 C CA . ILE A 1 268 ? 6.447 -10.024 -1.511 1.00 98.75 268 ILE A CA 1
ATOM 1960 C C . ILE A 1 268 ? 5.489 -11.070 -2.064 1.00 98.75 268 ILE A C 1
ATOM 1962 O O . ILE A 1 268 ? 4.855 -10.848 -3.090 1.00 98.75 268 ILE A O 1
ATOM 1966 N N . ILE A 1 269 ? 5.343 -12.184 -1.347 1.00 98.75 269 ILE A N 1
ATOM 1967 C CA . ILE A 1 269 ? 4.178 -13.067 -1.439 1.00 98.75 269 ILE A CA 1
ATOM 1968 C C . ILE A 1 269 ? 3.195 -12.658 -0.344 1.00 98.75 269 ILE A C 1
ATOM 1970 O O . ILE A 1 269 ? 3.505 -12.780 0.843 1.00 98.75 269 ILE A O 1
ATOM 1974 N N . LEU A 1 270 ? 2.026 -12.169 -0.753 1.00 98.81 270 LEU A N 1
ATOM 1975 C CA . LEU A 1 270 ? 0.953 -11.724 0.133 1.00 98.81 270 LEU A CA 1
ATO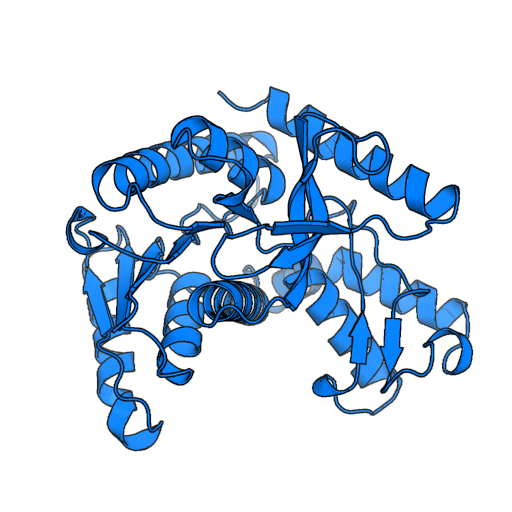M 1976 C C . LEU A 1 270 ? -0.191 -12.744 0.144 1.00 98.81 270 LEU A C 1
ATOM 1978 O O . LEU A 1 270 ? -0.760 -13.057 -0.907 1.00 98.81 270 LEU A O 1
ATOM 1982 N N . GLY A 1 271 ? -0.530 -13.246 1.331 1.00 98.56 271 GLY A N 1
ATOM 1983 C CA . GLY A 1 271 ? -1.594 -14.230 1.545 1.00 98.56 271 GLY A CA 1
ATOM 1984 C C . GLY A 1 271 ? -2.266 -14.077 2.907 1.00 98.56 271 GLY A C 1
ATOM 1985 O O . GLY A 1 271 ? -2.106 -13.061 3.583 1.00 98.56 271 GLY A O 1
ATOM 1986 N N . ALA A 1 272 ? -3.001 -15.101 3.337 1.00 98.19 272 ALA A N 1
ATOM 1987 C CA . ALA A 1 272 ? -3.758 -15.104 4.589 1.00 98.19 272 ALA A CA 1
ATOM 1988 C C . ALA A 1 272 ? -2.885 -15.010 5.848 1.00 98.19 272 ALA A C 1
ATOM 1990 O O . ALA A 1 272 ? -3.421 -14.742 6.923 1.00 98.19 272 ALA A O 1
ATOM 1991 N N . ASN A 1 273 ? -1.563 -15.200 5.727 1.00 98.12 273 ASN A N 1
ATOM 1992 C CA . ASN A 1 273 ? -0.594 -14.966 6.802 1.00 98.12 273 ASN A CA 1
ATOM 1993 C C . ASN A 1 273 ? 0.136 -13.614 6.691 1.00 98.12 273 ASN A C 1
ATOM 1995 O O . ASN A 1 273 ? 1.157 -13.412 7.354 1.00 98.12 273 ASN A O 1
ATOM 1999 N N . GLY A 1 274 ? -0.378 -12.687 5.875 1.00 98.56 274 GLY A N 1
ATOM 2000 C CA . GLY A 1 274 ? 0.232 -11.385 5.616 1.00 98.56 274 GLY A CA 1
ATOM 2001 C C . GLY A 1 274 ? 1.400 -11.502 4.640 1.00 98.56 274 GLY A C 1
ATOM 2002 O O . GLY A 1 274 ? 1.295 -12.189 3.622 1.00 98.56 274 GLY A O 1
ATOM 2003 N N . VAL A 1 275 ? 2.513 -10.829 4.935 1.00 98.69 275 VAL A N 1
ATOM 2004 C CA . VAL A 1 275 ? 3.758 -10.939 4.161 1.00 98.69 275 VAL A CA 1
ATOM 2005 C C . VAL A 1 275 ? 4.419 -12.286 4.463 1.00 98.69 275 VAL A C 1
ATOM 2007 O O . VAL A 1 275 ? 5.154 -12.433 5.436 1.00 98.69 275 VAL A O 1
ATOM 2010 N N . GLU A 1 276 ? 4.164 -13.292 3.629 1.00 98.56 276 GLU A N 1
ATOM 2011 C CA . GLU A 1 276 ? 4.645 -14.662 3.865 1.00 98.56 276 GLU A CA 1
ATOM 2012 C C . GLU A 1 276 ? 6.109 -14.844 3.463 1.00 98.56 276 GLU A C 1
ATOM 2014 O O . GLU A 1 276 ? 6.826 -15.677 4.021 1.00 98.56 276 GLU A O 1
ATOM 2019 N N . LYS A 1 277 ? 6.552 -14.072 2.467 1.00 98.25 277 LYS A N 1
ATOM 2020 C CA . LYS A 1 277 ? 7.914 -14.125 1.940 1.00 98.25 277 LYS A CA 1
ATOM 2021 C C . LYS A 1 277 ? 8.271 -12.812 1.259 1.00 98.25 277 LYS A C 1
ATOM 2023 O O . LYS A 1 277 ? 7.475 -12.310 0.476 1.00 98.25 277 LYS A O 1
ATOM 2028 N N . ILE A 1 278 ? 9.490 -12.325 1.478 1.00 98.62 278 ILE A N 1
ATOM 2029 C CA . ILE A 1 278 ? 10.134 -11.343 0.597 1.00 98.62 278 ILE A CA 1
ATOM 2030 C C . ILE A 1 278 ? 10.933 -12.124 -0.452 1.00 98.62 278 ILE A C 1
ATOM 2032 O O . ILE A 1 278 ? 11.705 -13.022 -0.108 1.00 98.62 278 ILE A O 1
ATOM 2036 N N . VAL A 1 279 ? 10.709 -11.832 -1.732 1.00 98.06 279 VAL A N 1
ATOM 2037 C CA . VAL A 1 279 ? 11.360 -12.506 -2.860 1.00 98.06 279 VAL A CA 1
ATOM 2038 C C . VAL A 1 279 ? 12.483 -11.622 -3.386 1.00 98.06 279 VAL A C 1
ATOM 2040 O O . VAL A 1 279 ? 12.244 -10.523 -3.884 1.00 98.06 279 VAL A O 1
ATOM 2043 N N . GLU A 1 280 ? 13.716 -12.112 -3.276 1.00 97.56 280 GLU A N 1
ATOM 2044 C CA . GLU A 1 280 ? 14.885 -11.432 -3.826 1.00 97.56 280 GLU A CA 1
ATOM 2045 C C . GLU A 1 280 ? 14.998 -11.697 -5.328 1.00 97.56 280 GLU A C 1
ATOM 2047 O O . GLU A 1 280 ? 15.146 -12.838 -5.770 1.00 97.56 280 GLU A O 1
ATOM 2052 N N . LEU A 1 281 ? 14.896 -10.630 -6.113 1.00 96.38 281 LEU A N 1
ATOM 2053 C CA . LEU A 1 281 ? 15.086 -10.650 -7.553 1.00 96.38 281 LEU A CA 1
ATOM 2054 C C . LEU A 1 281 ? 16.570 -10.446 -7.879 1.00 96.38 281 LEU A C 1
ATOM 2056 O O . LEU A 1 281 ? 17.248 -9.681 -7.192 1.00 96.38 281 LEU A O 1
ATOM 2060 N N . PRO A 1 282 ? 17.088 -11.060 -8.953 1.00 97.00 282 PRO A N 1
ATOM 2061 C CA . PRO A 1 282 ? 18.391 -10.698 -9.498 1.00 97.00 282 PRO A CA 1
ATOM 2062 C C . PRO A 1 282 ? 18.403 -9.239 -9.985 1.00 97.00 282 PRO A C 1
ATOM 2064 O O . PRO A 1 282 ? 17.889 -8.924 -11.063 1.00 97.00 282 PRO A O 1
ATOM 2067 N N . LEU A 1 283 ? 18.986 -8.342 -9.193 1.00 97.38 283 LEU A N 1
ATOM 2068 C CA . LEU A 1 283 ? 19.196 -6.941 -9.556 1.00 97.38 283 LEU A CA 1
ATOM 2069 C C . LEU A 1 283 ? 20.591 -6.765 -10.164 1.00 97.38 283 LEU A C 1
ATOM 2071 O O . LEU A 1 283 ? 21.531 -7.466 -9.792 1.00 97.38 283 LEU A O 1
ATOM 2075 N N . SER A 1 284 ? 20.723 -5.849 -11.121 1.00 97.19 284 SER A N 1
ATOM 2076 C CA . SER A 1 284 ? 22.035 -5.325 -11.512 1.00 97.19 284 SER A CA 1
ATOM 2077 C C . SER A 1 284 ? 22.645 -4.508 -10.372 1.00 97.19 284 SER A C 1
ATOM 2079 O O . SER A 1 284 ? 21.920 -4.036 -9.495 1.00 97.19 284 SER A O 1
ATOM 2081 N N . ASP A 1 285 ? 23.960 -4.292 -10.414 1.00 97.62 285 ASP A N 1
ATOM 2082 C CA . ASP A 1 285 ? 24.655 -3.497 -9.393 1.00 97.62 285 ASP A CA 1
ATOM 2083 C C . ASP A 1 285 ? 24.038 -2.095 -9.256 1.00 97.62 285 ASP A C 1
ATOM 2085 O O . ASP A 1 285 ? 23.774 -1.640 -8.149 1.00 97.62 285 ASP A O 1
ATOM 2089 N N . ALA A 1 286 ? 23.678 -1.462 -10.380 1.00 96.44 286 ALA A N 1
ATOM 2090 C CA . ALA A 1 286 ? 23.012 -0.161 -10.383 1.00 96.44 286 ALA A CA 1
ATOM 2091 C C . ALA A 1 286 ? 21.612 -0.197 -9.738 1.00 96.44 286 ALA A C 1
ATOM 2093 O O . ALA A 1 286 ? 21.286 0.669 -8.928 1.00 96.44 286 ALA A O 1
ATOM 2094 N N . GLU A 1 287 ? 20.783 -1.199 -10.062 1.00 97.31 287 GLU A N 1
ATOM 2095 C CA . GLU A 1 287 ? 19.447 -1.361 -9.461 1.00 97.31 287 GLU A CA 1
ATOM 2096 C C . GLU A 1 287 ? 19.544 -1.628 -7.948 1.00 97.31 287 GLU A C 1
ATOM 2098 O O . GLU A 1 287 ? 18.750 -1.101 -7.166 1.00 97.31 287 GLU A O 1
ATOM 2103 N N . LEU A 1 288 ? 20.530 -2.427 -7.528 1.00 98.06 288 LEU A N 1
ATOM 2104 C CA . LEU A 1 288 ? 20.783 -2.742 -6.125 1.00 98.06 288 LEU A CA 1
ATOM 2105 C C . LEU A 1 288 ? 21.273 -1.519 -5.343 1.00 98.06 288 LEU A C 1
ATOM 2107 O O . LEU A 1 288 ? 20.809 -1.290 -4.224 1.00 98.06 288 LEU A O 1
ATOM 2111 N N . ASP A 1 289 ? 22.173 -0.728 -5.923 1.00 98.25 289 ASP A N 1
ATOM 2112 C CA . ASP A 1 289 ? 22.667 0.506 -5.316 1.00 98.25 289 ASP A CA 1
ATOM 2113 C C . ASP A 1 289 ? 21.539 1.531 -5.160 1.00 98.25 289 ASP A C 1
ATOM 2115 O O . ASP A 1 289 ? 21.359 2.067 -4.068 1.00 98.25 289 ASP A O 1
ATOM 2119 N N . MET A 1 290 ? 20.699 1.724 -6.186 1.00 97.75 290 MET A N 1
ATOM 2120 C CA . MET A 1 290 ? 19.511 2.584 -6.091 1.00 97.75 290 MET A CA 1
ATOM 2121 C C . MET A 1 290 ? 18.563 2.135 -4.973 1.00 97.75 290 MET A C 1
ATOM 2123 O O . MET A 1 290 ? 18.107 2.958 -4.176 1.00 97.75 290 MET A O 1
ATOM 2127 N N . LEU A 1 291 ? 18.289 0.829 -4.879 1.00 98.31 291 LEU A N 1
ATOM 2128 C CA . LEU A 1 291 ? 17.422 0.275 -3.839 1.00 98.31 291 LEU A CA 1
ATOM 2129 C C . LEU A 1 291 ? 18.003 0.502 -2.436 1.00 98.31 291 LEU A C 1
ATOM 2131 O O . LEU A 1 291 ? 17.274 0.881 -1.518 1.00 98.31 291 LEU A O 1
ATOM 2135 N N . ARG A 1 292 ? 19.313 0.306 -2.261 1.00 98.44 292 ARG A N 1
ATOM 2136 C CA . ARG A 1 292 ? 20.002 0.532 -0.982 1.00 98.44 292 ARG A CA 1
ATOM 2137 C C . ARG A 1 292 ? 20.050 2.004 -0.600 1.00 98.44 292 ARG A C 1
ATOM 2139 O O . ARG A 1 292 ? 19.818 2.316 0.565 1.00 98.44 292 ARG A O 1
ATOM 2146 N N . THR A 1 293 ? 20.307 2.899 -1.551 1.00 98.25 293 THR A N 1
ATOM 2147 C CA . THR A 1 293 ? 20.240 4.347 -1.322 1.00 98.25 293 THR A CA 1
ATOM 2148 C C . THR A 1 293 ? 18.843 4.748 -0.867 1.00 98.25 293 THR A C 1
ATOM 2150 O O . THR A 1 293 ? 18.708 5.402 0.163 1.00 98.25 293 THR A O 1
ATOM 2153 N N . SER A 1 294 ? 17.807 4.280 -1.565 1.00 97.62 294 SER A N 1
ATOM 2154 C CA . SER A 1 294 ? 16.420 4.556 -1.195 1.00 97.62 294 SER A CA 1
ATOM 2155 C C . SER A 1 294 ? 16.069 4.035 0.205 1.00 97.62 294 SER A C 1
ATOM 2157 O O . SER A 1 294 ? 15.511 4.763 1.023 1.00 97.62 294 SER A O 1
ATOM 2159 N N . ALA A 1 295 ? 16.470 2.804 0.537 1.00 98.12 295 ALA A N 1
ATOM 2160 C CA . ALA A 1 295 ? 16.281 2.260 1.881 1.00 98.12 295 ALA A CA 1
ATOM 2161 C C . ALA A 1 295 ? 17.040 3.060 2.956 1.00 98.12 295 ALA A C 1
ATOM 2163 O O . ALA A 1 295 ? 16.540 3.218 4.068 1.00 98.12 295 ALA A O 1
ATOM 2164 N N . GLY A 1 296 ? 18.222 3.590 2.626 1.00 97.75 296 GLY A N 1
ATOM 2165 C CA . GLY A 1 296 ? 18.988 4.483 3.494 1.00 97.75 296 GLY A CA 1
ATOM 2166 C C . GLY A 1 296 ? 18.254 5.791 3.793 1.00 97.75 296 GLY A C 1
ATOM 2167 O O . GLY A 1 296 ? 18.212 6.212 4.944 1.00 97.75 296 GLY A O 1
ATOM 2168 N N . GLU A 1 297 ? 17.606 6.402 2.800 1.00 96.19 297 GLU A N 1
ATOM 2169 C CA . GLU A 1 297 ? 16.785 7.604 3.012 1.00 96.19 297 GLU A CA 1
ATOM 2170 C C . GLU A 1 297 ? 15.599 7.337 3.945 1.00 96.19 297 GLU A C 1
ATOM 2172 O O . GLU A 1 297 ? 15.306 8.146 4.829 1.00 96.19 297 GLU A O 1
ATOM 2177 N N . VAL A 1 298 ? 14.941 6.182 3.791 1.00 96.62 298 VAL A N 1
ATOM 2178 C CA . VAL A 1 298 ? 13.881 5.765 4.718 1.00 96.62 298 VAL A CA 1
ATOM 2179 C C . VAL A 1 298 ? 14.447 5.565 6.125 1.00 96.62 298 VAL A C 1
ATOM 2181 O O . VAL A 1 298 ? 13.843 6.026 7.093 1.00 96.62 298 VAL A O 1
ATOM 2184 N N . ALA A 1 299 ? 15.614 4.926 6.249 1.00 97.19 299 ALA A N 1
ATOM 2185 C CA . ALA A 1 299 ? 16.281 4.709 7.531 1.00 97.19 299 ALA A CA 1
ATOM 2186 C C . ALA A 1 299 ? 16.608 6.024 8.252 1.00 97.19 299 ALA A C 1
ATOM 2188 O O . ALA A 1 299 ? 16.413 6.114 9.463 1.00 97.19 299 ALA A O 1
ATOM 2189 N N . GLU A 1 300 ? 17.071 7.051 7.532 1.00 95.81 300 GLU A N 1
ATOM 2190 C CA . GLU A 1 300 ? 17.288 8.380 8.113 1.00 95.81 300 GLU A CA 1
ATOM 2191 C C . GLU A 1 300 ? 15.970 9.008 8.575 1.00 95.81 300 GLU A C 1
ATOM 2193 O O . GLU A 1 300 ? 15.889 9.481 9.706 1.00 95.81 300 GLU A O 1
ATOM 2198 N N . GLY A 1 301 ? 14.909 8.930 7.764 1.00 93.56 301 GLY A N 1
ATOM 2199 C CA . GLY A 1 301 ? 13.590 9.439 8.152 1.00 93.56 301 GLY A CA 1
ATOM 2200 C C . GLY A 1 301 ? 12.996 8.731 9.375 1.00 93.56 301 GLY A C 1
ATOM 2201 O O . GLY A 1 301 ? 12.314 9.360 10.178 1.00 93.56 301 GLY A O 1
ATOM 2202 N N . ILE A 1 302 ? 13.288 7.442 9.566 1.00 95.62 302 ILE A N 1
ATOM 2203 C CA . ILE A 1 302 ? 12.882 6.694 10.765 1.00 95.62 302 ILE A CA 1
ATOM 2204 C C . ILE A 1 302 ? 13.540 7.256 12.035 1.00 95.62 302 ILE A C 1
ATOM 2206 O O . ILE A 1 302 ? 12.916 7.226 13.090 1.00 95.62 302 ILE A O 1
ATOM 2210 N N . LYS A 1 303 ? 14.763 7.800 11.967 1.00 95.19 303 LYS A N 1
ATOM 2211 C CA . LYS A 1 303 ? 15.445 8.384 13.142 1.00 95.19 303 LYS A CA 1
ATOM 2212 C C . LYS A 1 303 ? 14.798 9.679 13.633 1.00 95.19 303 LYS A C 1
ATOM 2214 O O . LYS A 1 303 ? 15.066 10.091 14.757 1.00 95.19 303 LYS A O 1
ATOM 2219 N N . GLU A 1 304 ? 13.988 10.323 12.796 1.00 92.81 304 GLU A N 1
ATOM 2220 C CA . GLU A 1 304 ? 13.214 11.514 13.160 1.00 92.81 304 GLU A CA 1
ATOM 2221 C C . GLU A 1 304 ? 11.875 11.166 13.835 1.00 92.81 304 GLU A C 1
ATOM 2223 O O . GLU A 1 304 ? 11.183 12.070 14.307 1.00 92.81 304 GLU A O 1
ATOM 2228 N N . LEU A 1 305 ? 11.485 9.885 13.875 1.00 92.50 305 LEU A N 1
ATOM 2229 C CA . LEU A 1 305 ? 10.269 9.444 14.560 1.00 92.50 305 LEU A CA 1
ATOM 2230 C C . LEU A 1 305 ? 10.441 9.479 16.094 1.00 92.50 305 LEU A C 1
ATOM 2232 O O . LEU A 1 305 ? 11.554 9.258 16.582 1.00 92.50 305 LEU A O 1
ATOM 2236 N N . PRO A 1 306 ? 9.356 9.759 16.844 1.00 83.69 306 PRO A N 1
ATOM 2237 C CA . PRO A 1 306 ? 9.359 9.781 18.308 1.00 83.69 306 PRO A CA 1
ATOM 2238 C C . PRO A 1 306 ? 9.506 8.394 18.953 1.00 83.69 306 PRO A C 1
ATOM 2240 O O . PRO A 1 306 ? 9.157 7.379 18.307 1.00 83.69 306 PRO A O 1
#

Secondary structure (DSSP, 8-state):
-EEEEEETTTSHHHHHHHHHHHHHTSEEEEEE-SSTTHHHHHHHHHHHHHHHHT----EEEES-GGGGTT-SEEEE---PPPPTT--HHHHHHHHHHHHHHHHHHHHHH-TT-EEEE-SSSHHHHHHHHHHHHT--GGGEEEEEEHHHHHHHHHHHHHHHT--TTTEEEEEEBSSSTT-EEEEEEEEETTEEGGGTS-HHHHHHHHHHHHHHHHHHHHHHSS---HHHHHHHHHHHHHHHTT--EEEEEEEEEESGGG-EEEEEEEEEEEETTEEEEEPPP---HHHHHHHHHHHHHHHHHHHT--

Sequence (306 aa):
MRKVSVVGGGGNVGASAGLYLAERGICDVVMVDIAEGVPQGKALDLAEARSVRGYDSSIIGTNDYSDITDSDVVVVTAGFPRKPGMSRTDLLLKNAEIVSSVAGNIKKYAPNAYVVVVSNPLDMMTYHMMKETGFDPKRVMGMAGVLDATRFRCFIADELGVAATDVQAMVLGGHGDSMVPLPRYATVSGVPITDLLDAETIDRLVKRTAVGGGEIVKLMGTSAFYAPAASAAQMAEAILLDNKRMLPAAAFCTGQYGIRDVYVGVPIILGANGVEKIVELPLSDAELDMLRTSAGEVAEGIKELP

Foldseek 3Di:
DAEEEEEQCLDLQNLLLQLLLQLVLLYAYEYEYQPPPRQQVSQVVSCVCCVVSVHDHHTGYDPDLLVCAQHQAYEYPDADFDDPPDDPLNRLARRLVVLLVVLVSCLVRPVNYQYEYAYPPFFLSQLSSCVSNVDDLLRTWYLPQQLLQLQLLVLLCVVQVHDSVQKGWTWKFGQAQLIFTDQQRIDGNPHRVVVVDPPVSSVVSRNCSRCVQVVCCVVVVGGDRNSSSNSSSVLVVQQSVQVQDFTFIFGADPQALHAHGTTITFTARQGVSHGPDGDHDDDDPVSSVSRVVRRVVRVVSNVSRD

InterPro domains:
  IPR001236 Lactate/malate dehydrogenase, N-terminal [PF00056] (3-142)
  IPR001557 L-lactate/malate dehydrogenase [PIRSF000102] (1-303)
  IPR001557 L-lactate/malate dehydrogenase [PR00086] (4-28)
  IPR001557 L-lactate/malate dehydrogenase [PR00086] (28-52)
  IPR001557 L-lactate/malate dehydrogenase [PR00086] (116-136)
  IPR001557 L-lactate/malate dehydrogenase [PR00086] (140-158)
  IPR001557 L-lactate/malate dehydrogenase [PR00086] (170-183)
  IPR011275 Malate dehydrogenase, type 3 [MF_00487] (3-306)
  IPR011275 Malate dehydrogenase, type 3 [TIGR01763] (2-304)
  IPR011275 Malate dehydrogenase, type 3 [cd01339] (21-303)
  IPR015955 Lactate dehydrogenase/glycoside hydrolase, family 4, C-terminal [G3DSA:3.90.110.10] (145-306)
  IPR015955 Lactate dehydrogenase/glycoside hydrolase, family 4, C-terminal [SSF56327] (145-305)
  IPR022383 Lactate/malate dehydrogenase, C-terminal [PF02866] (147-304)
  IPR036291 NAD(P)-binding domain superfamily [SSF51735] (3-143)